Protein AF-A0A2C9KNQ5-F1 (afdb_monomer_lite)

Structure (mmCIF, N/CA/C/O backbone):
data_AF-A0A2C9KNQ5-F1
#
_entry.id   AF-A0A2C9KNQ5-F1
#
loop_
_atom_site.group_PDB
_atom_site.id
_atom_site.type_symbol
_atom_site.label_atom_id
_atom_site.label_alt_id
_atom_site.label_comp_id
_atom_site.label_asym_id
_atom_site.label_entity_id
_atom_site.label_seq_id
_atom_site.pdbx_PDB_ins_code
_atom_site.Cartn_x
_atom_site.Cartn_y
_atom_site.Cartn_z
_atom_site.occupancy
_atom_site.B_iso_or_equiv
_atom_site.auth_seq_id
_atom_site.auth_comp_id
_atom_site.auth_asym_id
_atom_site.auth_atom_id
_atom_site.pdbx_PDB_model_num
ATOM 1 N N . MET A 1 1 ? -11.324 31.323 91.316 1.00 42.34 1 MET A N 1
ATOM 2 C CA . MET A 1 1 ? -11.320 32.766 91.642 1.00 42.34 1 MET A CA 1
ATOM 3 C C . MET A 1 1 ? -12.747 33.108 92.041 1.00 42.34 1 MET A C 1
ATOM 5 O O . MET A 1 1 ? -13.584 33.215 91.167 1.00 42.34 1 MET A O 1
ATOM 9 N N . ALA A 1 2 ? -13.143 32.785 93.269 1.00 41.34 2 ALA A N 1
ATOM 10 C CA . ALA A 1 2 ? -12.926 33.529 94.514 1.00 41.34 2 ALA A CA 1
ATOM 11 C C . ALA A 1 2 ? -14.023 34.584 94.694 1.00 41.34 2 ALA A C 1
ATOM 13 O O . ALA A 1 2 ? -13.909 35.664 94.138 1.00 41.34 2 ALA A O 1
ATOM 14 N N . ASP A 1 3 ? -15.035 34.254 95.500 1.00 40.16 3 ASP A N 1
ATOM 15 C CA . ASP A 1 3 ? -15.800 35.269 96.212 1.00 40.16 3 ASP A CA 1
ATOM 16 C C . ASP A 1 3 ? -16.224 34.793 97.610 1.00 40.16 3 ASP A C 1
ATOM 18 O O . ASP A 1 3 ? -16.907 33.790 97.794 1.00 40.16 3 ASP A O 1
ATOM 22 N N . ASN A 1 4 ? -15.753 35.586 98.572 1.00 41.78 4 ASN A N 1
ATOM 23 C CA . ASN A 1 4 ? -16.309 35.922 99.877 1.00 41.78 4 ASN A CA 1
ATOM 24 C C . ASN A 1 4 ? -16.585 34.853 100.948 1.00 41.78 4 ASN A C 1
ATOM 26 O O . ASN A 1 4 ? -17.684 34.331 101.119 1.00 41.78 4 ASN A O 1
ATOM 30 N N . ALA A 1 5 ? -15.594 34.745 101.838 1.00 42.94 5 ALA A N 1
ATOM 31 C CA . ALA A 1 5 ? -15.741 34.354 103.231 1.00 42.94 5 ALA A CA 1
ATOM 32 C C . ALA A 1 5 ? -16.203 35.536 104.116 1.00 42.94 5 ALA A C 1
ATOM 34 O O . ALA A 1 5 ? -15.579 36.596 104.131 1.00 42.94 5 ALA A O 1
ATOM 35 N N . ARG A 1 6 ? -17.242 35.313 104.928 1.00 43.59 6 ARG A N 1
ATOM 36 C CA . ARG A 1 6 ? -17.563 36.003 106.198 1.00 43.59 6 ARG A CA 1
ATOM 37 C C . ARG A 1 6 ? -18.406 35.031 107.026 1.00 43.59 6 ARG A C 1
ATOM 39 O O . ARG A 1 6 ? -19.245 34.354 106.457 1.00 43.59 6 ARG A O 1
ATOM 46 N N . ASN A 1 7 ? -18.363 34.948 108.345 1.00 38.53 7 ASN A N 1
ATOM 47 C CA . ASN A 1 7 ? -17.453 35.329 109.422 1.00 38.53 7 ASN A CA 1
ATOM 48 C C . ASN A 1 7 ? -18.074 34.667 110.683 1.00 38.53 7 ASN A C 1
ATOM 50 O O . ASN A 1 7 ? -19.251 34.314 110.665 1.00 38.53 7 ASN A O 1
ATOM 54 N N . SER A 1 8 ? -17.340 34.659 111.797 1.00 38.47 8 SER A N 1
ATOM 55 C CA . SER A 1 8 ? -17.871 34.649 113.173 1.00 38.47 8 SER A CA 1
ATOM 56 C C . SER A 1 8 ? -18.201 33.272 113.776 1.00 38.47 8 SER A C 1
ATOM 58 O O . SER A 1 8 ? -19.222 32.661 113.500 1.00 38.47 8 SER A O 1
ATOM 60 N N . THR A 1 9 ? -17.272 32.648 114.509 1.00 41.09 9 THR A N 1
ATOM 61 C CA . THR A 1 9 ? -16.944 32.852 115.942 1.00 41.09 9 THR A CA 1
ATOM 62 C C . THR A 1 9 ? -18.101 32.599 116.917 1.00 41.09 9 THR A C 1
ATOM 64 O O . THR A 1 9 ? -18.901 33.496 117.174 1.00 41.09 9 THR A O 1
ATOM 67 N N . LYS A 1 10 ? -18.057 31.468 117.634 1.00 43.03 10 LYS A N 1
ATOM 68 C CA . LYS A 1 10 ? -18.199 31.488 119.098 1.00 43.03 10 LYS A CA 1
ATOM 69 C C . LYS A 1 10 ? -17.641 30.221 119.741 1.00 43.03 10 LYS A C 1
ATOM 71 O O . LYS A 1 10 ? -18.070 29.104 119.488 1.00 43.03 10 LYS A O 1
ATOM 76 N N . SER A 1 11 ? -16.647 30.451 120.577 1.00 40.38 11 SER A N 1
ATOM 77 C CA . SER A 1 11 ? -16.054 29.538 121.538 1.00 40.38 11 SER A CA 1
ATOM 78 C C . SER A 1 11 ? -16.999 29.309 122.726 1.00 40.38 11 SER A C 1
ATOM 80 O O . SER A 1 11 ? -17.672 30.246 123.157 1.00 40.38 11 SER A O 1
ATOM 82 N N . ARG A 1 12 ? -16.964 28.105 123.328 1.00 36.91 12 ARG A N 1
ATOM 83 C CA . ARG A 1 12 ? -16.415 27.853 124.687 1.00 36.91 12 ARG A CA 1
ATOM 84 C C . ARG A 1 12 ? -17.089 26.673 125.429 1.00 36.91 12 ARG A C 1
ATOM 86 O O . ARG A 1 12 ? -18.302 26.527 125.439 1.00 36.91 12 ARG A O 1
ATOM 93 N N . SER A 1 13 ? -16.211 25.929 126.121 1.00 42.09 13 SER A N 1
ATOM 94 C CA . SER A 1 13 ? -16.368 25.025 127.288 1.00 42.09 13 SER A CA 1
ATOM 95 C C . SER A 1 13 ? -16.927 23.592 127.147 1.00 42.09 13 SER A C 1
ATOM 97 O O . SER A 1 13 ? -18.128 23.368 127.130 1.00 42.09 13 SER A O 1
ATOM 99 N N . LYS A 1 14 ? -15.970 22.635 127.180 1.00 44.41 14 LYS A N 1
ATOM 100 C CA . LYS A 1 14 ? -15.832 21.443 128.071 1.00 44.41 14 LYS A CA 1
ATOM 101 C C . LYS A 1 14 ? -16.925 21.321 129.161 1.00 44.41 14 LYS A C 1
ATOM 103 O O . LYS A 1 14 ? -17.214 22.319 129.800 1.00 44.41 14 LYS A O 1
ATOM 108 N N . SER A 1 15 ? -17.467 20.149 129.507 1.00 39.38 15 SER A N 1
ATOM 109 C CA . SER A 1 15 ? -16.746 18.920 129.873 1.00 39.38 15 SER A CA 1
ATOM 110 C C . SER A 1 15 ? -17.654 17.680 130.004 1.00 39.38 15 SER A C 1
ATOM 112 O O . SER A 1 15 ? -18.707 17.752 130.621 1.00 39.38 15 SER A O 1
ATOM 114 N N . GLN A 1 16 ? -17.088 16.547 129.579 1.00 43.81 16 GLN A N 1
ATOM 115 C CA . GLN A 1 16 ? -17.086 15.224 130.224 1.00 43.81 16 GLN A CA 1
ATOM 116 C C . GLN A 1 16 ? -18.312 14.285 130.224 1.00 43.81 16 GLN A C 1
ATOM 118 O O . GLN A 1 16 ? -19.432 14.622 130.572 1.00 43.81 16 GLN A O 1
ATOM 123 N N . VAL A 1 17 ? -17.917 13.022 130.002 1.00 41.00 17 VAL A N 1
ATOM 124 C CA . VAL A 1 17 ? -18.554 11.726 130.276 1.00 41.00 17 VAL A CA 1
ATOM 125 C C . VAL A 1 17 ? -19.494 11.186 129.198 1.00 41.00 17 VAL A C 1
ATOM 127 O O . VAL A 1 17 ? -20.689 11.442 129.181 1.00 41.00 17 VAL A O 1
ATOM 130 N N . SER A 1 18 ? -18.959 10.314 128.343 1.00 44.75 18 SER A N 1
ATOM 131 C CA . SER A 1 18 ? -19.461 8.935 128.244 1.00 44.75 18 SER A CA 1
ATOM 132 C C . SER A 1 18 ? -18.612 8.133 127.258 1.00 44.75 18 SER A C 1
ATOM 134 O O . SER A 1 18 ? -18.518 8.402 126.061 1.00 44.75 18 SER A O 1
ATOM 136 N N . SER A 1 19 ? -17.978 7.108 127.806 1.00 50.38 19 SER A N 1
ATOM 137 C CA . SER A 1 19 ? -17.189 6.056 127.167 1.00 50.38 19 SER A CA 1
ATOM 138 C C . SER A 1 19 ? -17.999 5.145 126.219 1.00 50.38 19 SER A C 1
ATOM 140 O O . SER A 1 19 ? -17.546 4.057 125.887 1.00 50.38 19 SER A O 1
ATOM 142 N N . SER A 1 20 ? -19.171 5.580 125.738 1.00 47.31 20 SER A N 1
ATOM 143 C CA . SER A 1 20 ? -20.024 4.857 124.777 1.00 47.31 20 SER A CA 1
ATOM 144 C C . SER A 1 20 ? -19.769 5.240 123.312 1.00 47.31 20 SER A C 1
ATOM 146 O O . SER A 1 20 ? -20.120 4.489 122.404 1.00 47.31 20 SER A O 1
ATOM 148 N N . SER A 1 21 ? -19.115 6.379 123.062 1.00 46.66 21 SER A N 1
ATOM 149 C CA . SER A 1 21 ? -18.876 6.896 121.705 1.00 46.66 21 SER A CA 1
ATOM 150 C C . SER A 1 21 ? -17.763 6.170 120.941 1.00 46.66 21 SER A C 1
ATOM 152 O O . SER A 1 21 ? -17.748 6.215 119.717 1.00 46.66 21 SER A O 1
ATOM 154 N N . VAL A 1 22 ? -16.851 5.463 121.617 1.00 50.16 22 VAL A N 1
ATOM 155 C CA . VAL A 1 22 ? -15.708 4.800 120.956 1.00 50.16 22 VAL A CA 1
ATOM 156 C C . VAL A 1 22 ? -16.148 3.559 120.166 1.00 50.16 22 VAL A C 1
ATOM 158 O O . VAL A 1 22 ? -15.671 3.347 119.055 1.00 50.16 22 VAL A O 1
ATOM 161 N N . ALA A 1 23 ? -17.119 2.790 120.674 1.00 50.59 23 ALA A N 1
ATOM 162 C CA . ALA A 1 23 ? -17.630 1.598 119.989 1.00 50.59 23 ALA A CA 1
ATOM 163 C C . ALA A 1 23 ? -18.561 1.939 118.808 1.00 50.59 23 ALA A C 1
ATOM 165 O O . ALA A 1 23 ? -18.509 1.287 117.767 1.00 50.59 23 ALA A O 1
ATOM 166 N N . GLN A 1 24 ? -19.375 2.997 118.933 1.00 50.97 24 GLN A N 1
ATOM 167 C CA . GLN A 1 24 ? -20.235 3.475 117.841 1.00 50.97 24 GLN A CA 1
ATOM 168 C C . GLN A 1 24 ? -19.443 4.182 116.732 1.00 50.97 24 GLN A C 1
ATOM 170 O O . GLN A 1 24 ? -19.813 4.081 115.566 1.00 50.97 24 GLN A O 1
ATOM 175 N N . LYS A 1 25 ? -18.335 4.852 117.072 1.00 51.28 25 LYS A N 1
ATOM 176 C CA . LYS A 1 25 ? -17.452 5.514 116.103 1.00 51.28 25 LYS A CA 1
ATOM 177 C C . LYS A 1 25 ? -16.643 4.502 115.284 1.00 51.28 25 LYS A C 1
ATOM 179 O O . LYS A 1 25 ? -16.661 4.582 114.064 1.00 51.28 25 LYS A O 1
ATOM 184 N N . ALA A 1 26 ? -16.092 3.466 115.924 1.00 53.78 26 ALA A N 1
ATOM 185 C CA . ALA A 1 26 ? -15.379 2.388 115.230 1.00 53.78 26 ALA A CA 1
ATOM 186 C C . ALA A 1 26 ? -16.266 1.616 114.227 1.00 53.78 26 ALA A C 1
ATOM 188 O O . ALA A 1 26 ? -15.831 1.304 113.120 1.00 53.78 26 ALA A O 1
ATOM 189 N N . GLY A 1 27 ? -17.531 1.352 114.578 1.00 57.97 27 GLY A N 1
ATOM 190 C CA . GLY A 1 27 ? -18.484 0.694 113.674 1.00 57.97 27 GLY A CA 1
ATOM 191 C C . GLY A 1 27 ? -18.977 1.577 112.518 1.00 57.97 27 GLY A C 1
ATOM 192 O O . GLY A 1 27 ? -19.379 1.055 111.480 1.00 57.97 27 GLY A O 1
ATOM 193 N N . ASN A 1 28 ? -18.945 2.904 112.677 1.00 58.75 28 ASN A N 1
ATOM 194 C CA . ASN A 1 28 ? -19.336 3.857 111.636 1.00 58.75 28 ASN A CA 1
ATOM 195 C C . ASN A 1 28 ? -18.175 4.161 110.675 1.00 58.75 28 ASN A C 1
ATOM 197 O O . ASN A 1 28 ? -18.392 4.260 109.471 1.00 58.75 28 ASN A O 1
ATOM 201 N N . ASP A 1 29 ? -16.946 4.211 111.195 1.00 61.41 29 ASP A N 1
ATOM 202 C CA . ASP A 1 29 ? -15.720 4.350 110.402 1.00 61.41 29 ASP A CA 1
ATOM 203 C C . ASP A 1 29 ? -15.496 3.118 109.501 1.00 61.41 29 ASP A C 1
ATOM 205 O O . ASP A 1 29 ? -15.136 3.262 108.335 1.00 61.41 29 ASP A O 1
ATOM 209 N N . SER A 1 30 ? -15.813 1.909 109.988 1.00 67.38 30 SER A N 1
ATOM 210 C CA . SER A 1 30 ? -15.779 0.678 109.179 1.00 67.38 30 SER A CA 1
ATOM 211 C C . SER A 1 30 ? -16.793 0.702 108.030 1.00 67.38 30 SER A C 1
ATOM 213 O O . SER A 1 30 ? -16.446 0.380 106.899 1.00 67.38 30 SER A O 1
ATOM 215 N N . LYS A 1 31 ? -18.038 1.129 108.284 1.00 71.12 31 LYS A N 1
ATOM 216 C CA . LYS A 1 31 ? -19.068 1.246 107.235 1.00 71.12 31 LYS A CA 1
ATOM 217 C C . LYS A 1 31 ? -18.723 2.316 106.204 1.00 71.12 31 LYS A C 1
ATOM 219 O O . LYS A 1 31 ? -18.978 2.128 105.021 1.00 71.12 31 LYS A O 1
ATOM 224 N N . HIS A 1 32 ? -18.143 3.430 106.643 1.00 75.62 32 HIS A N 1
ATOM 225 C CA . HIS A 1 32 ? -17.658 4.475 105.748 1.00 75.62 32 HIS A CA 1
ATOM 226 C C . HIS A 1 32 ? -16.511 3.962 104.867 1.00 75.62 32 HIS A C 1
ATOM 228 O O . HIS A 1 32 ? -16.500 4.221 103.670 1.00 75.62 32 HIS A O 1
ATOM 234 N N . SER A 1 33 ? -15.591 3.175 105.431 1.00 73.25 33 SER A N 1
ATOM 235 C CA . SER A 1 33 ? -14.522 2.507 104.679 1.00 73.25 33 SER A CA 1
ATOM 236 C C . SER A 1 33 ? -15.060 1.527 103.625 1.00 73.25 33 SER A C 1
ATOM 238 O O . SER A 1 33 ? -14.558 1.506 102.501 1.00 73.25 33 SER A O 1
ATOM 240 N N . ASP A 1 34 ? -16.101 0.752 103.945 1.00 82.50 34 ASP A N 1
ATOM 241 C CA . ASP A 1 34 ? -16.742 -0.170 102.993 1.00 82.50 34 ASP A CA 1
ATOM 242 C C . ASP A 1 34 ? -17.478 0.577 101.869 1.00 82.50 34 ASP A C 1
ATOM 244 O O . ASP A 1 34 ? -17.422 0.174 100.706 1.00 82.50 34 ASP A O 1
ATOM 248 N N . ILE A 1 35 ? -18.144 1.691 102.194 1.00 84.81 35 ILE A N 1
ATOM 249 C CA . ILE A 1 35 ? -18.817 2.549 101.208 1.00 84.81 35 ILE A CA 1
ATOM 250 C C . ILE A 1 35 ? -17.795 3.191 100.267 1.00 84.81 35 ILE A C 1
ATOM 252 O O . ILE A 1 35 ? -18.002 3.154 99.058 1.00 84.81 35 ILE A O 1
ATOM 256 N N . LEU A 1 36 ? -16.684 3.715 100.797 1.00 86.00 36 LEU A N 1
ATOM 257 C CA . LEU A 1 36 ? -15.595 4.273 99.990 1.00 86.00 36 LEU A CA 1
ATOM 258 C C . LEU A 1 36 ? -14.975 3.217 99.068 1.00 86.00 36 LEU A C 1
ATOM 260 O O . LEU A 1 36 ? -14.755 3.481 97.891 1.00 86.00 36 LEU A O 1
ATOM 264 N N . SER A 1 37 ? -14.762 1.998 99.571 1.00 88.19 37 SER A N 1
ATOM 265 C CA . SER A 1 37 ? -14.236 0.890 98.761 1.00 88.19 37 SER A CA 1
ATOM 266 C C . SER A 1 37 ? -15.176 0.549 97.599 1.00 88.19 37 SER A C 1
ATOM 268 O O . SER A 1 37 ? -14.735 0.319 96.473 1.00 88.19 37 SER A O 1
ATOM 270 N N . ARG A 1 38 ? -16.490 0.571 97.850 1.00 90.56 38 ARG A N 1
ATOM 271 C CA . ARG A 1 38 ? -17.509 0.325 96.827 1.00 90.56 38 ARG A CA 1
ATOM 272 C C . ARG A 1 38 ? -17.642 1.490 95.842 1.00 90.56 38 ARG A C 1
ATOM 274 O O . ARG A 1 38 ? -17.855 1.262 94.657 1.00 90.56 38 ARG A O 1
ATOM 281 N N . GLU A 1 39 ? -17.503 2.731 96.305 1.00 88.75 39 GLU A N 1
ATOM 282 C CA . GLU A 1 39 ? -17.457 3.926 95.453 1.00 88.75 39 GLU A CA 1
ATOM 283 C C . GLU A 1 39 ? -16.256 3.881 94.499 1.00 88.75 39 GLU A C 1
ATOM 285 O O . GLU A 1 39 ? -16.407 4.137 93.304 1.00 88.75 39 GLU A O 1
ATOM 290 N N . GLU A 1 40 ? -15.078 3.493 94.991 1.00 91.31 40 GLU A N 1
ATOM 291 C CA . GLU A 1 40 ? -13.886 3.306 94.161 1.00 91.31 40 GLU A CA 1
ATOM 292 C C . GLU A 1 40 ? -14.074 2.201 93.113 1.00 91.31 40 GLU A C 1
ATOM 294 O O . GLU A 1 40 ? -13.667 2.367 91.958 1.00 91.31 40 GLU A O 1
ATOM 299 N N . GLU A 1 41 ? -14.729 1.098 93.481 1.00 92.00 41 GLU A N 1
ATOM 300 C CA . GLU A 1 41 ? -15.072 0.016 92.555 1.00 92.00 41 GLU A CA 1
ATOM 301 C C . GLU A 1 41 ? -16.062 0.480 91.477 1.00 92.00 41 GLU A C 1
ATOM 303 O O . GLU A 1 41 ? -15.815 0.262 90.290 1.00 92.00 41 GLU A O 1
ATOM 308 N N . TYR A 1 42 ? -17.125 1.203 91.848 1.00 94.62 42 TYR A N 1
ATOM 309 C CA . TYR A 1 42 ? -18.055 1.793 90.879 1.00 94.62 42 TYR A CA 1
ATOM 310 C C . TYR A 1 42 ? -17.363 2.785 89.954 1.00 94.62 42 TYR A C 1
ATOM 312 O O . TYR A 1 42 ? -17.635 2.803 88.756 1.00 94.62 42 TYR A O 1
ATOM 320 N N . LYS A 1 43 ? -16.437 3.587 90.480 1.00 95.75 43 LYS A N 1
ATOM 321 C CA . LYS A 1 43 ? -15.672 4.540 89.679 1.00 95.75 43 LYS A CA 1
ATOM 322 C C . LYS A 1 43 ? -14.760 3.833 88.677 1.00 95.75 43 LYS A C 1
ATOM 324 O O . LYS A 1 43 ? -14.667 4.276 87.534 1.00 95.75 43 LYS A O 1
ATOM 329 N N . ARG A 1 44 ? -14.128 2.718 89.068 1.00 94.75 44 ARG A N 1
ATOM 330 C CA . ARG A 1 44 ? -13.377 1.855 88.140 1.00 94.75 44 ARG A CA 1
ATOM 331 C C . ARG A 1 44 ? -14.280 1.238 87.081 1.00 94.75 44 ARG A C 1
ATOM 333 O O . ARG A 1 44 ? -13.943 1.313 85.905 1.00 94.75 44 ARG A O 1
ATOM 340 N N . LEU A 1 45 ? -15.419 0.678 87.484 1.00 96.00 45 LEU A N 1
ATOM 341 C CA . LEU A 1 45 ? -16.354 0.040 86.562 1.00 96.00 45 LEU A CA 1
ATOM 342 C C . LEU A 1 45 ? -16.937 1.047 85.561 1.00 96.00 45 LEU A C 1
ATOM 344 O O . LEU A 1 45 ? -17.076 0.736 84.383 1.00 96.00 45 LEU A O 1
ATOM 348 N N . ASN A 1 46 ? -17.224 2.273 86.004 1.00 93.50 46 ASN A N 1
ATOM 349 C CA . ASN A 1 46 ? -17.707 3.335 85.126 1.00 93.50 46 ASN A CA 1
ATOM 350 C C . ASN A 1 46 ? -16.619 3.796 84.147 1.00 93.50 46 ASN A C 1
ATOM 352 O O . ASN A 1 46 ? -16.899 3.970 82.967 1.00 93.50 46 ASN A O 1
ATOM 356 N N . ALA A 1 47 ? -15.366 3.909 84.600 1.00 95.75 47 ALA A N 1
ATOM 357 C CA . ALA A 1 47 ? -14.236 4.203 83.718 1.00 95.75 47 ALA A CA 1
ATOM 358 C C . ALA A 1 47 ? -13.998 3.084 82.684 1.00 95.75 47 ALA A C 1
ATOM 360 O O . ALA A 1 47 ? -13.672 3.363 81.532 1.00 95.75 47 ALA A O 1
ATOM 361 N N . GLU A 1 48 ? -14.187 1.818 83.067 1.00 95.00 48 GLU A N 1
ATOM 362 C CA . GLU A 1 48 ? -14.104 0.680 82.147 1.00 95.00 48 GLU A CA 1
ATOM 363 C C . GLU A 1 48 ? -15.253 0.687 81.127 1.00 95.00 48 GLU A C 1
ATOM 365 O O . GLU A 1 48 ? -15.028 0.469 79.935 1.00 95.00 48 GLU A O 1
ATOM 370 N N . LEU A 1 49 ? -16.474 1.009 81.566 1.00 95.44 49 LEU A N 1
ATOM 371 C CA . LEU A 1 49 ? -17.629 1.202 80.687 1.00 95.44 49 LEU A CA 1
ATOM 372 C C . LEU A 1 49 ? -17.410 2.346 79.693 1.00 95.44 49 LEU A C 1
ATOM 374 O O . LEU A 1 49 ? -17.673 2.181 78.500 1.00 95.44 49 LEU A O 1
ATOM 378 N N . GLU A 1 50 ? -16.892 3.482 80.154 1.00 94.44 50 GLU A N 1
ATOM 379 C CA . GLU A 1 50 ? -16.536 4.618 79.301 1.00 94.44 50 GLU A CA 1
ATOM 380 C C . GLU A 1 50 ? -15.455 4.228 78.283 1.00 94.44 50 GLU A C 1
ATOM 382 O O . GLU A 1 50 ? -15.608 4.500 77.091 1.00 94.44 50 GLU A O 1
ATOM 387 N N . ALA A 1 51 ? -14.407 3.513 78.708 1.00 95.88 51 ALA A N 1
ATOM 388 C CA . ALA A 1 51 ? -13.353 3.033 77.814 1.00 95.88 51 ALA A CA 1
ATOM 389 C C . ALA A 1 51 ? -13.891 2.060 76.753 1.00 95.88 51 ALA A C 1
ATOM 391 O O . ALA A 1 51 ? -13.558 2.178 75.572 1.00 95.88 51 ALA A O 1
ATOM 392 N N . LYS A 1 52 ? -14.764 1.126 77.148 1.00 95.94 52 LYS A N 1
ATOM 393 C CA . LYS A 1 52 ? -15.398 0.181 76.222 1.00 95.94 52 LYS A CA 1
ATOM 394 C C . LYS A 1 52 ? -16.320 0.893 75.231 1.00 95.94 52 LYS A C 1
ATOM 396 O O . LYS A 1 52 ? -16.322 0.551 74.051 1.00 95.94 52 LYS A O 1
ATOM 401 N N . THR A 1 53 ? -17.043 1.915 75.684 1.00 95.31 53 THR A N 1
ATOM 402 C CA . THR A 1 53 ? -17.889 2.755 74.823 1.00 95.31 53 THR A CA 1
ATOM 403 C C . THR A 1 53 ? -17.043 3.537 73.820 1.00 95.31 53 THR A C 1
ATOM 405 O O . THR A 1 53 ? -17.358 3.554 72.634 1.00 95.31 53 THR A O 1
ATOM 408 N N . ALA A 1 54 ? -15.922 4.115 74.256 1.00 95.69 54 ALA A N 1
ATOM 409 C CA . ALA A 1 54 ? -15.000 4.829 73.376 1.00 95.69 54 ALA A CA 1
ATOM 410 C C . ALA A 1 54 ? -14.383 3.914 72.303 1.00 95.69 54 ALA A C 1
ATOM 412 O O . ALA A 1 54 ? -14.246 4.323 71.150 1.00 95.69 54 ALA A O 1
ATOM 413 N N . LEU A 1 55 ? -14.041 2.669 72.655 1.00 96.12 55 LEU A N 1
ATOM 414 C CA . LEU A 1 55 ? -13.558 1.681 71.686 1.00 96.12 55 LEU A CA 1
ATOM 415 C C . LEU A 1 55 ? -14.629 1.318 70.658 1.00 96.12 55 LEU A C 1
ATOM 417 O O . LEU A 1 55 ? -14.332 1.318 69.466 1.00 96.12 55 LEU A O 1
ATOM 421 N N . LEU A 1 56 ? -15.862 1.071 71.105 1.00 96.00 56 LEU A N 1
ATOM 422 C CA . LEU A 1 56 ? -16.975 0.743 70.216 1.00 96.00 56 LEU A CA 1
ATOM 423 C C . LEU A 1 56 ? -17.276 1.886 69.233 1.00 96.00 56 LEU A C 1
ATOM 425 O O . LEU A 1 56 ? -17.457 1.648 68.042 1.00 96.00 56 LEU A O 1
ATOM 429 N N . VAL A 1 57 ? -17.270 3.135 69.709 1.00 95.75 57 VAL A N 1
ATOM 430 C CA . VAL A 1 57 ? -17.446 4.320 68.852 1.00 95.75 57 VAL A CA 1
ATOM 431 C C . VAL A 1 57 ? -16.311 4.430 67.834 1.00 95.75 57 VAL A C 1
ATOM 433 O O . VAL A 1 57 ? -16.568 4.635 66.652 1.00 95.75 57 VAL A O 1
ATOM 436 N N . LYS A 1 58 ? -15.060 4.224 68.254 1.00 94.56 58 LYS A N 1
ATOM 437 C CA . LYS A 1 58 ? -13.900 4.266 67.352 1.00 94.56 58 LYS A CA 1
ATOM 438 C C . LYS A 1 58 ? -13.941 3.162 66.288 1.00 94.56 58 LYS A C 1
ATOM 440 O O . LYS A 1 58 ? -13.536 3.382 65.145 1.00 94.56 58 LYS A O 1
ATOM 445 N N . GLU A 1 59 ? -14.408 1.971 66.648 1.00 93.81 59 GLU A N 1
ATOM 446 C CA . GLU A 1 59 ? -14.619 0.871 65.705 1.00 93.81 59 GLU A CA 1
ATOM 447 C C . GLU A 1 59 ? -15.698 1.237 64.677 1.00 93.81 59 GLU A C 1
ATOM 449 O O . GLU A 1 59 ? -15.453 1.137 63.474 1.00 93.81 59 GLU A O 1
ATOM 454 N N . ALA A 1 60 ? -16.830 1.782 65.132 1.00 93.38 60 ALA A N 1
ATOM 455 C CA . ALA A 1 60 ? -17.890 2.272 64.254 1.00 93.38 60 ALA A CA 1
ATOM 456 C C . ALA A 1 60 ? -17.403 3.388 63.308 1.00 93.38 60 ALA A C 1
ATOM 458 O O . ALA A 1 60 ? -17.670 3.341 62.107 1.00 93.38 60 ALA A O 1
ATOM 459 N N . GLU A 1 61 ? -16.628 4.355 63.809 1.00 92.44 61 GLU A N 1
ATOM 460 C CA . GLU A 1 61 ? -16.007 5.406 62.989 1.00 92.44 61 GLU A CA 1
ATOM 461 C C . GLU A 1 61 ? -15.080 4.830 61.912 1.00 92.44 61 GLU A C 1
ATOM 463 O O . GLU A 1 61 ? -15.070 5.309 60.777 1.00 92.44 61 GLU A O 1
ATOM 468 N N . THR A 1 62 ? -14.313 3.788 62.245 1.00 93.31 62 THR A N 1
ATOM 469 C CA . THR A 1 62 ? -13.396 3.140 61.297 1.00 93.31 62 THR A CA 1
ATOM 470 C C . THR A 1 62 ? -14.170 2.473 60.160 1.00 93.31 62 THR A C 1
ATOM 472 O O . THR A 1 62 ? -13.838 2.686 58.994 1.00 93.31 62 THR A O 1
ATOM 475 N N . VAL A 1 63 ? -15.244 1.746 60.486 1.00 92.31 63 VAL A N 1
ATOM 476 C CA . VAL A 1 63 ? -16.122 1.102 59.496 1.00 92.31 63 VAL A CA 1
ATOM 477 C C . VAL A 1 63 ? -16.793 2.136 58.590 1.00 92.31 63 VAL A C 1
ATOM 479 O O . VAL A 1 63 ? -16.788 1.976 57.369 1.00 92.31 63 VAL A O 1
ATOM 482 N N . MET A 1 64 ? -17.316 3.231 59.153 1.00 86.62 64 MET A N 1
ATOM 483 C CA . MET A 1 64 ? -17.936 4.297 58.354 1.00 86.62 64 MET A CA 1
ATOM 484 C C . MET A 1 64 ? -16.941 4.939 57.385 1.00 86.62 64 MET A C 1
ATOM 486 O O . MET A 1 64 ? -17.252 5.144 56.212 1.00 86.62 64 MET A O 1
ATOM 490 N N . LYS A 1 65 ? -15.717 5.206 57.845 1.00 89.19 65 LYS A N 1
ATOM 491 C CA . LYS A 1 65 ? -14.665 5.805 57.018 1.00 89.19 65 LYS A CA 1
ATOM 492 C C . LYS A 1 65 ? -14.217 4.880 55.883 1.00 89.19 65 LYS A C 1
ATOM 494 O O . LYS A 1 65 ? -13.870 5.338 54.794 1.00 89.19 65 LYS A O 1
ATOM 499 N N . GLU A 1 66 ? -14.224 3.572 56.121 1.00 87.12 66 GLU A N 1
ATOM 500 C CA . GLU A 1 66 ? -13.909 2.571 55.104 1.00 87.12 66 GLU A CA 1
ATOM 501 C C . GLU A 1 66 ? -15.010 2.490 54.035 1.00 87.12 66 GLU A C 1
ATOM 503 O O . GLU A 1 66 ? -14.705 2.496 52.839 1.00 87.12 66 GLU A O 1
ATOM 508 N N . GLN A 1 67 ? -16.282 2.534 54.444 1.00 84.31 67 GLN A N 1
ATOM 509 C CA . GLN A 1 67 ? -17.420 2.626 53.525 1.00 84.31 67 GLN A CA 1
ATOM 510 C C . GLN A 1 67 ? -17.393 3.917 52.692 1.00 84.31 67 GLN A C 1
ATOM 512 O O . GLN A 1 67 ? -17.570 3.861 51.473 1.00 84.31 67 GLN A O 1
ATOM 517 N N . GLU A 1 68 ? -17.098 5.067 53.304 1.00 80.69 68 GLU A N 1
ATOM 518 C CA . GLU A 1 68 ? -16.982 6.356 52.606 1.00 80.69 68 GLU A CA 1
ATOM 519 C C . GLU A 1 68 ? -15.892 6.321 51.521 1.00 80.69 68 GLU A C 1
ATOM 521 O O . GLU A 1 68 ? -16.103 6.774 50.395 1.00 80.69 68 GLU A O 1
ATOM 526 N N . ASN A 1 69 ? -14.744 5.700 51.806 1.00 81.31 69 ASN A N 1
ATOM 527 C CA . ASN A 1 69 ? -13.660 5.533 50.835 1.00 81.31 69 ASN A CA 1
ATOM 528 C C . ASN A 1 69 ? -14.057 4.624 49.653 1.00 81.31 69 ASN A C 1
ATOM 530 O O . ASN A 1 69 ? -13.638 4.852 48.515 1.00 81.31 69 ASN A O 1
ATOM 534 N N . VAL A 1 70 ? -14.867 3.589 49.897 1.00 74.44 70 VAL A N 1
ATOM 535 C CA . VAL A 1 70 ? -15.397 2.713 48.837 1.00 74.44 70 VAL A CA 1
ATOM 536 C C . VAL A 1 70 ? -16.375 3.474 47.938 1.00 74.44 70 VAL A C 1
ATOM 538 O O . VAL A 1 70 ? -16.271 3.379 46.712 1.00 74.44 70 VAL A O 1
ATOM 541 N N . LEU A 1 71 ? -17.261 4.281 48.524 1.00 71.81 71 LEU A N 1
ATOM 542 C CA . LEU A 1 71 ? -18.197 5.130 47.782 1.00 71.81 71 LEU A CA 1
ATOM 543 C C . LEU A 1 71 ? -17.464 6.207 46.964 1.00 71.81 71 LEU A C 1
ATOM 545 O O . LEU A 1 71 ? -17.747 6.383 45.779 1.00 71.81 71 LEU A O 1
ATOM 549 N N . ALA A 1 72 ? -16.452 6.862 47.541 1.00 72.88 72 ALA A N 1
ATOM 550 C CA . ALA A 1 72 ? -15.650 7.875 46.852 1.00 72.88 72 ALA A CA 1
ATOM 551 C C . ALA A 1 72 ? -14.914 7.313 45.620 1.00 72.88 72 ALA A C 1
ATOM 553 O O . ALA A 1 72 ? -14.878 7.950 44.565 1.00 72.88 72 ALA A O 1
ATOM 554 N N . LYS A 1 73 ? -14.370 6.091 45.711 1.00 66.56 73 LYS A N 1
ATOM 555 C CA . LYS A 1 73 ? -13.738 5.405 44.567 1.00 66.56 73 LYS A CA 1
ATOM 556 C C . LYS A 1 73 ? -14.741 5.006 43.487 1.00 66.56 73 LYS A C 1
ATOM 558 O O . LYS A 1 73 ? -14.372 4.970 42.315 1.00 66.56 73 LYS A O 1
ATOM 563 N N . SER A 1 74 ? -15.986 4.716 43.862 1.00 61.75 74 SER A N 1
ATOM 564 C CA . SER A 1 74 ? -17.058 4.419 42.908 1.00 61.75 74 SER A CA 1
ATOM 565 C C . SER A 1 74 ? -17.386 5.635 42.035 1.00 61.75 74 SER A C 1
ATOM 567 O O . SER A 1 74 ? -17.524 5.493 40.823 1.00 61.75 74 SER A O 1
ATOM 569 N N . HIS A 1 75 ? -17.415 6.835 42.621 1.00 60.69 75 HIS A N 1
ATOM 570 C CA . HIS A 1 75 ? -17.797 8.065 41.920 1.00 60.69 75 HIS A CA 1
ATOM 571 C C . HIS A 1 75 ? -16.795 8.568 40.873 1.00 60.69 75 HIS A C 1
ATOM 573 O O . HIS A 1 75 ? -17.189 9.241 39.922 1.00 60.69 75 HIS A O 1
ATOM 579 N N . LEU A 1 76 ? -15.507 8.217 40.978 1.00 58.94 76 LEU A N 1
ATOM 580 C CA . LEU A 1 76 ? -14.497 8.621 39.984 1.00 58.94 76 LEU A CA 1
ATOM 581 C C . LEU A 1 76 ? -14.806 8.100 38.567 1.00 58.94 76 LEU A C 1
ATOM 583 O O . LEU A 1 76 ? -14.302 8.623 37.575 1.00 58.94 76 LEU A O 1
ATOM 587 N N . LEU A 1 77 ? -15.612 7.044 38.483 1.00 59.84 77 LEU A N 1
ATOM 588 C CA . LEU A 1 77 ? -15.928 6.313 37.266 1.00 59.84 77 LEU A CA 1
ATOM 589 C C . LEU A 1 77 ? -17.281 6.693 36.645 1.00 59.84 77 LEU A C 1
ATOM 591 O O . LEU A 1 77 ? -17.604 6.146 35.586 1.00 59.84 77 LEU A O 1
ATOM 595 N N . ASP A 1 78 ? -18.043 7.588 37.278 1.00 62.53 78 ASP A N 1
ATOM 596 C CA . ASP A 1 78 ? -19.382 8.002 36.835 1.00 62.53 78 ASP A CA 1
ATOM 597 C C . ASP A 1 78 ? -19.340 9.110 35.764 1.00 62.53 78 ASP A C 1
ATOM 599 O O . ASP A 1 78 ? -20.312 9.308 35.039 1.00 62.53 78 ASP A O 1
ATOM 603 N N . ASN A 1 79 ? -18.197 9.794 35.613 1.00 61.72 79 ASN A N 1
ATOM 604 C CA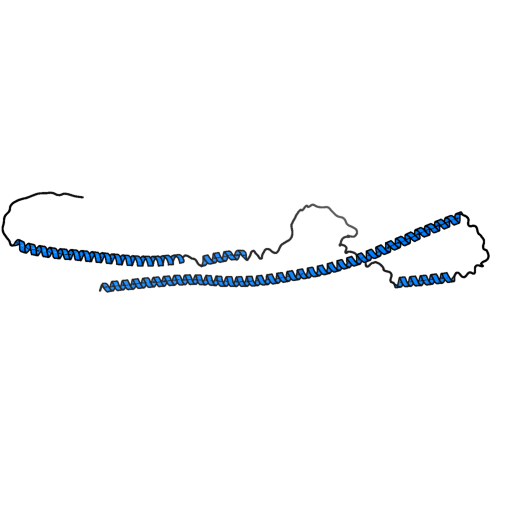 . ASN A 1 79 ? -18.052 10.967 34.739 1.00 61.72 79 ASN A CA 1
ATOM 605 C C . ASN A 1 79 ? -17.426 10.668 33.365 1.00 61.72 79 ASN A C 1
ATOM 607 O O . ASN A 1 79 ? -17.228 11.588 32.574 1.00 61.72 79 ASN A O 1
ATOM 611 N N . ILE A 1 80 ? -17.083 9.411 33.063 1.00 64.81 80 ILE A N 1
ATOM 612 C CA . ILE A 1 80 ? -16.535 9.054 31.748 1.00 64.81 80 ILE A CA 1
ATOM 613 C C . ILE A 1 80 ? -17.705 8.852 30.784 1.00 64.81 80 ILE A C 1
ATOM 615 O O . ILE A 1 80 ? -18.344 7.801 30.781 1.00 64.81 80 ILE A O 1
ATOM 619 N N . ASN A 1 81 ? -17.979 9.857 29.952 1.00 68.75 81 ASN A N 1
ATOM 620 C CA . ASN A 1 81 ? -18.905 9.716 28.837 1.00 68.75 81 ASN A CA 1
ATOM 621 C C . ASN A 1 81 ? -18.252 8.850 27.751 1.00 68.75 81 ASN A C 1
ATOM 623 O O . ASN A 1 81 ? -17.400 9.314 26.991 1.00 68.75 81 ASN A O 1
ATOM 627 N N . ALA A 1 82 ? -18.643 7.576 27.690 1.00 66.31 82 ALA A N 1
ATOM 628 C CA . ALA A 1 82 ? -18.111 6.622 26.724 1.00 66.31 82 ALA A CA 1
ATOM 629 C C . ALA A 1 82 ? -18.253 7.116 25.274 1.00 66.31 82 ALA A C 1
ATOM 631 O O . ALA A 1 82 ? -17.378 6.852 24.454 1.00 66.31 82 ALA A O 1
ATOM 632 N N . GLU A 1 83 ? -19.326 7.842 24.953 1.00 68.38 83 GLU A N 1
ATOM 633 C CA . GLU A 1 83 ? -19.590 8.276 23.581 1.00 68.38 83 GLU A CA 1
ATOM 634 C C . GLU A 1 83 ? -18.611 9.373 23.133 1.00 68.38 83 GLU A C 1
ATOM 636 O O . GLU A 1 83 ? -18.053 9.266 22.047 1.00 68.38 83 GLU A O 1
ATOM 641 N N . GLU A 1 84 ? -18.306 10.344 24.000 1.00 72.56 84 GLU A N 1
ATOM 642 C CA . GLU A 1 84 ? -17.358 11.439 23.728 1.00 72.56 84 GLU A CA 1
ATOM 643 C C . GLU A 1 84 ? -15.928 10.924 23.503 1.00 72.56 84 GLU A C 1
ATOM 645 O O . GLU A 1 84 ? -15.284 11.293 22.521 1.00 72.56 84 GLU A O 1
ATOM 650 N N . PHE A 1 85 ? -15.474 9.976 24.332 1.00 75.75 85 PHE A N 1
ATOM 651 C CA . PHE A 1 85 ? -14.165 9.332 24.174 1.00 75.75 85 PHE A CA 1
ATOM 652 C C . PHE A 1 85 ? -14.012 8.645 22.811 1.00 75.75 85 PHE A C 1
ATOM 654 O O . PHE A 1 85 ? -12.974 8.755 22.159 1.00 75.75 85 PHE A O 1
ATOM 661 N N . PHE A 1 86 ? -15.039 7.920 22.357 1.00 74.00 86 PHE A N 1
ATOM 662 C CA . PHE A 1 86 ? -14.966 7.232 21.070 1.00 74.00 86 PHE A CA 1
ATOM 663 C C . PHE A 1 86 ? -15.159 8.164 19.874 1.00 74.00 86 PHE A C 1
ATOM 665 O O . PHE A 1 86 ? -14.648 7.846 18.802 1.00 74.00 86 PHE A O 1
ATOM 672 N N . GLN A 1 87 ? -15.861 9.284 20.043 1.00 74.69 87 GLN A N 1
ATOM 673 C CA . GLN A 1 87 ? -16.043 10.288 18.996 1.00 74.69 87 GLN A CA 1
ATOM 674 C C . GLN A 1 87 ? -14.716 10.981 18.665 1.00 74.69 87 GLN A C 1
ATOM 676 O O . GLN A 1 87 ? -14.327 11.031 17.497 1.00 74.69 87 GLN A O 1
ATOM 681 N N . GLU A 1 88 ? -13.957 11.374 19.690 1.00 72.06 88 GLU A N 1
ATOM 682 C CA . GLU A 1 88 ? -12.599 11.915 19.543 1.00 72.06 88 GLU A CA 1
ATOM 683 C C . GLU A 1 88 ? -11.653 10.896 18.877 1.00 72.06 88 GLU A C 1
ATOM 685 O O . GLU A 1 88 ? -10.869 11.214 17.974 1.00 72.06 88 GLU A O 1
ATOM 690 N N . LEU A 1 89 ? -11.784 9.620 19.255 1.00 69.19 89 LEU A N 1
ATOM 691 C CA . LEU A 1 89 ? -10.992 8.528 18.689 1.00 69.19 89 LEU A CA 1
ATOM 692 C C . LEU A 1 89 ? -11.388 8.163 17.249 1.00 69.19 89 LEU A C 1
ATOM 694 O O . LEU A 1 89 ? -10.629 7.478 16.573 1.00 69.19 89 LEU A O 1
ATOM 698 N N . GLU A 1 90 ? -12.551 8.582 16.757 1.00 70.06 90 GLU A N 1
ATOM 699 C CA . GLU A 1 90 ? -13.018 8.321 15.388 1.00 70.06 90 GLU A CA 1
ATOM 700 C C . GLU A 1 90 ? -12.691 9.500 14.447 1.00 70.06 90 GLU A C 1
ATOM 702 O O . GLU A 1 90 ? -12.307 9.288 13.287 1.00 70.06 90 GLU A O 1
ATOM 707 N N . GLU A 1 91 ? -12.703 10.734 14.964 1.00 65.62 91 GLU A N 1
ATOM 708 C CA . GLU A 1 91 ? -12.252 11.946 14.261 1.00 65.62 91 GLU A CA 1
ATOM 709 C C . GLU A 1 91 ? -10.738 11.944 13.980 1.00 65.62 91 GLU A C 1
ATOM 711 O O . GLU A 1 91 ? -10.309 12.305 12.883 1.00 65.62 91 GLU A O 1
ATOM 716 N N . GLY A 1 92 ? -9.906 11.432 14.896 1.00 56.47 92 GLY A N 1
ATOM 717 C CA . GLY A 1 92 ? -8.446 11.396 14.708 1.00 56.47 92 GLY A CA 1
ATOM 718 C C . GLY A 1 92 ? -7.936 10.469 13.588 1.00 56.47 92 GLY A C 1
ATOM 719 O O . GLY A 1 92 ? -6.800 10.613 13.125 1.00 56.47 92 GLY A O 1
ATOM 720 N N . TYR A 1 93 ? -8.752 9.513 13.128 1.00 56.59 93 TYR A N 1
ATOM 721 C CA . TYR A 1 93 ? -8.351 8.507 12.130 1.00 56.59 93 TYR A CA 1
ATOM 722 C C . TYR A 1 93 ? -8.984 8.711 10.750 1.00 56.59 93 TYR A C 1
ATOM 724 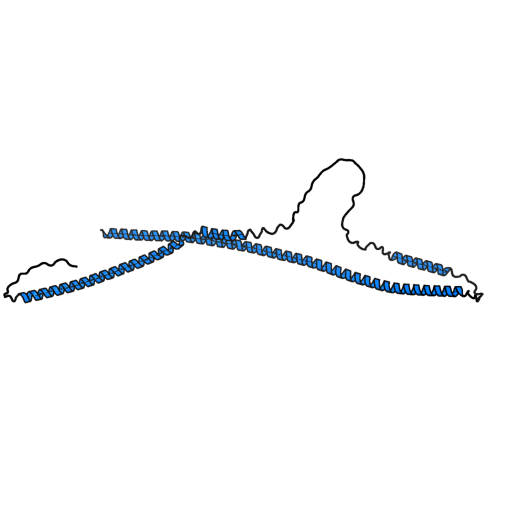O O . TYR A 1 93 ? -8.480 8.165 9.766 1.00 56.59 93 TYR A O 1
ATOM 732 N N . SER A 1 94 ? -10.066 9.482 10.652 1.00 52.66 94 SER A N 1
ATOM 733 C CA . SER A 1 94 ? -10.786 9.714 9.395 1.00 52.66 94 SER A CA 1
ATOM 734 C C . SER A 1 94 ? -10.083 10.739 8.486 1.00 52.66 94 SER A C 1
ATOM 736 O O . SER A 1 94 ? -10.099 10.576 7.264 1.00 52.66 94 SER A O 1
ATOM 738 N N . ASP A 1 95 ? -9.351 11.708 9.049 1.00 50.97 95 ASP A N 1
ATOM 739 C CA . ASP A 1 95 ? -8.685 12.785 8.288 1.00 50.97 95 ASP A CA 1
ATOM 740 C C . ASP A 1 95 ? -7.460 12.320 7.457 1.00 50.97 95 ASP A C 1
ATOM 742 O O . ASP A 1 95 ? -7.063 12.949 6.473 1.00 50.97 95 ASP A O 1
ATOM 746 N N . LYS A 1 96 ? -6.858 11.163 7.777 1.00 51.09 96 LYS A N 1
ATOM 747 C CA . LYS A 1 96 ? -5.651 10.682 7.066 1.00 51.09 96 LYS A CA 1
ATOM 748 C C . LYS A 1 96 ? -5.944 9.818 5.837 1.00 51.09 96 LYS A C 1
ATOM 750 O O . LYS A 1 96 ? -5.162 9.848 4.887 1.00 51.09 96 LYS A O 1
ATOM 755 N N . SER A 1 97 ? -7.062 9.087 5.813 1.00 49.97 97 SER A N 1
ATOM 756 C CA . SER A 1 97 ? -7.344 8.133 4.724 1.00 49.97 97 SER A CA 1
ATOM 757 C C . SER A 1 97 ? -7.838 8.816 3.437 1.00 49.97 97 SER A C 1
ATOM 759 O O . SER A 1 97 ? -7.595 8.327 2.336 1.00 49.97 97 SER A O 1
ATOM 761 N N . GLN A 1 98 ? -8.453 10.004 3.530 1.00 49.94 98 GLN A N 1
ATOM 762 C CA . GLN A 1 98 ? -8.962 10.720 2.349 1.00 49.94 98 GLN A CA 1
ATOM 763 C C . GLN A 1 98 ? -7.918 11.585 1.621 1.00 49.94 98 GLN A C 1
ATOM 765 O O . GLN A 1 98 ? -8.090 11.884 0.437 1.00 49.94 98 GLN A O 1
ATOM 770 N N . ARG A 1 99 ? -6.808 11.967 2.271 1.00 44.62 99 ARG A N 1
ATOM 771 C CA . ARG A 1 99 ? -5.770 12.803 1.635 1.00 44.62 99 ARG A CA 1
ATOM 772 C C . ARG A 1 99 ? -4.836 12.035 0.696 1.00 44.62 99 ARG A C 1
ATOM 774 O O . ARG A 1 99 ? -4.320 12.637 -0.241 1.00 44.62 99 ARG A O 1
ATOM 781 N N . SER A 1 100 ? -4.651 10.727 0.888 1.00 45.81 100 SER A N 1
ATOM 782 C CA . SER A 1 100 ? -3.668 9.948 0.116 1.00 45.81 100 SER A CA 1
ATOM 783 C C . SER A 1 100 ? -4.119 9.569 -1.302 1.00 45.81 100 SER A C 1
ATOM 785 O O . SER A 1 100 ? -3.270 9.256 -2.129 1.00 45.81 100 SER A O 1
ATOM 787 N N . VAL A 1 101 ? -5.422 9.583 -1.607 1.00 46.62 101 VAL A N 1
ATOM 788 C CA . VAL A 1 101 ? -5.946 9.083 -2.899 1.00 46.62 101 VAL A CA 1
ATOM 789 C C . VAL A 1 101 ? -6.177 10.210 -3.922 1.00 46.62 101 VAL A C 1
ATOM 791 O O . VAL A 1 101 ? -6.390 9.946 -5.099 1.00 46.62 101 VAL A O 1
ATOM 794 N N . ARG A 1 102 ? -6.093 11.488 -3.520 1.00 42.97 102 ARG A N 1
ATOM 795 C CA . ARG A 1 102 ? -6.497 12.625 -4.376 1.00 42.97 102 ARG A CA 1
ATOM 796 C C . ARG A 1 102 ? -5.350 13.406 -5.035 1.00 42.97 102 ARG A C 1
ATOM 798 O O . ARG A 1 102 ? -5.613 14.363 -5.754 1.00 42.97 102 ARG A O 1
ATOM 805 N N . GLN A 1 103 ? -4.091 13.018 -4.832 1.00 47.81 103 GLN A N 1
ATOM 806 C CA . GLN A 1 103 ? -2.932 13.663 -5.469 1.00 47.81 103 GLN A CA 1
ATOM 807 C C . GLN A 1 103 ? -2.214 12.710 -6.426 1.00 47.81 103 GLN A C 1
ATOM 809 O O . GLN A 1 103 ? -1.066 12.352 -6.198 1.00 47.81 103 GLN A O 1
ATOM 814 N N . GLN A 1 104 ? -2.876 12.288 -7.503 1.00 46.12 104 GLN A N 1
ATOM 815 C CA . GLN A 1 104 ? -2.158 11.695 -8.637 1.00 46.12 104 GLN A CA 1
ATOM 816 C C . GLN A 1 104 ? -2.883 11.841 -9.980 1.00 46.12 104 GLN A C 1
ATOM 818 O O . GLN A 1 104 ? -2.715 11.020 -10.863 1.00 46.12 104 GLN A O 1
ATOM 823 N N . GLU A 1 105 ? -3.627 12.929 -10.188 1.00 44.81 105 GLU A N 1
ATOM 824 C CA . GLU A 1 105 ? -3.999 13.370 -11.537 1.00 44.81 105 GLU A CA 1
ATOM 825 C C . GLU A 1 105 ? -3.959 14.898 -11.594 1.00 44.81 105 GLU A C 1
ATOM 827 O O . GLU A 1 105 ? -4.779 15.567 -10.969 1.00 44.81 105 GLU A O 1
ATOM 832 N N . ASN A 1 106 ? -2.937 15.433 -12.275 1.00 35.94 106 ASN A N 1
ATOM 833 C CA . ASN A 1 106 ? -2.930 16.670 -13.075 1.00 35.94 106 ASN A CA 1
ATOM 834 C C . ASN A 1 106 ? -1.529 17.287 -13.124 1.00 35.94 106 ASN A C 1
ATOM 836 O O . ASN A 1 106 ? -1.205 18.240 -12.419 1.00 35.94 106 ASN A O 1
ATOM 840 N N . GLY A 1 107 ? -0.712 16.779 -14.042 1.00 38.31 107 GLY A N 1
ATOM 841 C CA . GLY A 1 107 ? 0.387 17.541 -14.613 1.00 38.31 107 GLY A CA 1
ATOM 842 C C . GLY A 1 107 ? 0.049 17.902 -16.053 1.00 38.31 107 GLY A C 1
ATOM 843 O O . GLY A 1 107 ? 0.257 17.076 -16.931 1.00 38.31 107 GLY A O 1
ATOM 844 N N . SER A 1 108 ? -0.459 19.112 -16.313 1.00 39.78 108 SER A N 1
ATOM 845 C CA . SER A 1 108 ? 0.013 19.932 -17.441 1.00 39.78 108 SER A CA 1
ATOM 846 C C . SER A 1 108 ? -0.617 21.335 -17.483 1.00 39.78 108 SER A C 1
ATOM 848 O O . SER A 1 108 ? -1.813 21.511 -17.272 1.00 39.78 108 SER A O 1
ATOM 850 N N . ARG A 1 109 ? 0.237 22.281 -17.900 1.00 36.09 109 ARG A N 1
ATOM 851 C CA . ARG A 1 109 ? -0.028 23.533 -18.639 1.00 36.09 109 ARG A CA 1
ATOM 852 C C . ARG A 1 109 ? -0.177 24.855 -17.876 1.00 36.09 109 ARG A C 1
ATOM 854 O O . ARG A 1 109 ? -1.247 25.303 -17.489 1.00 36.09 109 ARG A O 1
ATOM 861 N N . VAL A 1 110 ? 0.975 25.527 -17.857 1.00 38.38 110 VAL A N 1
ATOM 862 C CA . VAL A 1 110 ? 1.224 26.971 -17.793 1.00 38.38 110 VAL A CA 1
ATOM 863 C C . VAL A 1 110 ? 0.386 27.735 -18.828 1.00 38.38 110 VAL A C 1
ATOM 865 O O . VAL A 1 110 ? 0.369 27.377 -20.006 1.00 38.38 110 VAL A O 1
ATOM 868 N N . SER A 1 111 ? -0.251 28.825 -18.394 1.00 37.12 111 SER A N 1
ATOM 869 C CA . SER A 1 111 ? -0.906 29.817 -19.250 1.00 37.12 111 SER A CA 1
ATOM 870 C C . SER A 1 111 ? -0.121 31.129 -19.256 1.00 37.12 111 SER A C 1
ATOM 872 O O . SER A 1 111 ? 0.097 31.712 -18.195 1.00 37.12 111 SER A O 1
ATOM 874 N N . SER A 1 112 ? 0.203 31.650 -20.436 1.00 43.03 112 SER A N 1
ATOM 875 C CA . SER A 1 112 ? 0.493 33.070 -20.642 1.00 43.03 112 SER A CA 1
ATOM 876 C C . SER A 1 112 ? -0.449 33.610 -21.720 1.00 43.03 112 SER A C 1
ATOM 878 O O . SER A 1 112 ? -0.569 33.061 -22.813 1.00 43.03 112 SER A O 1
ATOM 880 N N . LYS A 1 113 ? -1.188 34.663 -21.360 1.00 42.34 113 LYS A N 1
ATOM 881 C CA . LYS A 1 113 ? -2.065 35.444 -22.238 1.00 42.34 113 LYS A CA 1
ATOM 882 C C . LYS A 1 113 ? -1.317 36.703 -22.659 1.00 42.34 113 LYS A C 1
ATOM 884 O O . LYS A 1 113 ? -0.829 37.393 -21.773 1.00 42.34 113 LYS A O 1
ATOM 889 N N . THR A 1 114 ? -1.387 37.077 -23.933 1.00 39.00 114 THR A N 1
ATOM 890 C CA . THR A 1 114 ? -1.536 38.482 -24.347 1.00 39.00 114 THR A CA 1
ATOM 891 C C . THR A 1 114 ? -2.241 38.574 -25.700 1.00 39.00 114 THR A C 1
ATOM 893 O O . THR A 1 114 ? -2.174 37.684 -26.541 1.00 39.00 114 THR A O 1
ATOM 896 N N . ASN A 1 115 ? -2.996 39.658 -25.822 1.00 35.41 115 ASN A N 1
ATOM 897 C CA . ASN A 1 115 ? -4.110 39.959 -26.711 1.00 35.41 115 ASN A CA 1
ATOM 898 C C . ASN A 1 115 ? -3.857 41.367 -27.259 1.00 35.41 115 ASN A C 1
ATOM 900 O O . ASN A 1 115 ? -3.656 42.237 -26.416 1.00 35.41 115 ASN A O 1
ATOM 904 N N . ILE A 1 116 ? -3.901 41.614 -28.579 1.00 39.97 116 ILE A N 1
ATOM 905 C CA . ILE A 1 116 ? -4.119 42.966 -29.138 1.00 39.97 116 ILE A CA 1
ATOM 906 C C . ILE A 1 116 ? -4.901 42.896 -30.467 1.00 39.97 116 ILE A C 1
ATOM 908 O O . ILE A 1 116 ? -4.549 42.169 -31.393 1.00 39.97 116 ILE A O 1
ATOM 912 N N . ASN A 1 117 ? -5.965 43.702 -30.501 1.00 40.97 117 ASN A N 1
ATOM 913 C CA . ASN A 1 117 ? -6.931 44.004 -31.564 1.00 40.97 117 ASN A CA 1
ATOM 914 C C . ASN A 1 117 ? -6.437 45.033 -32.607 1.00 40.97 117 ASN A C 1
ATOM 916 O O . ASN A 1 117 ? -5.660 45.915 -32.254 1.00 40.97 117 ASN A O 1
ATOM 920 N N . SER A 1 118 ? -7.065 45.021 -33.802 1.00 39.06 118 SER A N 1
ATOM 921 C CA . SER A 1 118 ? -7.677 46.149 -34.584 1.00 39.06 118 SER A CA 1
ATOM 922 C C . SER A 1 118 ? -7.428 46.027 -36.113 1.00 39.06 118 SER A C 1
ATOM 924 O O . SER A 1 118 ? -6.286 46.013 -36.542 1.00 39.06 118 SER A O 1
ATOM 926 N N . ARG A 1 119 ? -8.420 45.657 -36.956 1.00 44.84 119 ARG A N 1
ATOM 927 C CA . ARG A 1 119 ? -9.526 46.409 -37.644 1.00 44.84 119 ARG A CA 1
ATOM 928 C C . ARG A 1 119 ? -9.124 47.015 -39.037 1.00 44.84 119 ARG A C 1
ATOM 930 O O . ARG A 1 119 ? -7.937 47.118 -39.293 1.00 44.84 119 ARG A O 1
ATOM 937 N N . PRO A 1 120 ? -10.060 47.303 -39.986 1.00 61.31 120 PRO A N 1
ATOM 938 C CA . PRO A 1 120 ? -10.104 46.665 -41.330 1.00 61.31 120 PRO A CA 1
ATOM 939 C C . PRO A 1 120 ? -10.237 47.637 -42.541 1.00 61.31 120 PRO A C 1
ATOM 941 O O . PRO A 1 120 ? -10.563 48.788 -42.309 1.00 61.31 120 PRO A O 1
ATOM 944 N N . THR A 1 121 ? -10.149 47.175 -43.811 1.00 34.72 121 THR A N 1
ATOM 945 C CA . THR A 1 121 ? -10.983 47.645 -44.967 1.00 34.72 121 THR A CA 1
ATOM 946 C C . THR A 1 121 ? -10.949 46.706 -46.210 1.00 34.72 121 THR A C 1
ATOM 948 O O . THR A 1 121 ? -9.911 46.219 -46.636 1.00 34.72 121 THR A O 1
ATOM 951 N N . SER A 1 122 ? -12.145 46.463 -46.770 1.00 39.41 122 SER A N 1
ATOM 952 C CA . SER A 1 122 ? -12.578 46.269 -48.180 1.00 39.41 122 SER A CA 1
ATOM 953 C C . SER A 1 122 ? -11.665 45.693 -49.302 1.00 39.41 122 SER A C 1
ATOM 955 O O . SER A 1 122 ? -10.934 46.424 -49.957 1.00 39.41 122 SER A O 1
ATOM 957 N N . GLY A 1 123 ? -11.930 44.432 -49.687 1.00 40.16 123 GLY A N 1
ATOM 958 C CA . GLY A 1 123 ? -12.459 43.992 -51.004 1.00 40.16 123 GLY A CA 1
ATOM 959 C C . GLY A 1 123 ? -11.715 44.237 -52.339 1.00 40.16 123 GLY A C 1
ATOM 960 O O . GLY A 1 123 ? -11.780 45.336 -52.877 1.00 40.16 123 GLY A O 1
ATOM 961 N N . LYS A 1 124 ? -11.244 43.151 -52.992 1.00 37.47 124 LYS A N 1
ATOM 962 C CA . LYS A 1 124 ? -11.635 42.689 -54.358 1.00 37.47 124 LYS A CA 1
ATOM 963 C C . LYS A 1 124 ? -10.910 41.384 -54.765 1.00 37.47 124 LYS A C 1
ATOM 965 O O . LYS A 1 124 ? -9.900 41.007 -54.190 1.00 37.47 124 LYS A O 1
ATOM 970 N N . ARG A 1 125 ? -11.520 40.669 -55.718 1.00 37.19 125 ARG A N 1
ATOM 971 C CA . ARG A 1 125 ? -11.283 39.278 -56.161 1.00 37.19 125 ARG A CA 1
ATOM 972 C C . ARG A 1 125 ? -9.962 39.045 -56.927 1.00 37.19 125 ARG A C 1
ATOM 974 O O . ARG A 1 125 ? -9.577 39.875 -57.740 1.00 37.19 125 ARG A O 1
ATOM 981 N N . SER A 1 126 ? -9.488 37.794 -56.832 1.00 35.81 126 SER A N 1
ATOM 982 C CA . SER A 1 126 ? -9.080 36.876 -57.923 1.00 35.81 126 SER A CA 1
ATOM 983 C C . SER A 1 126 ? -7.613 36.404 -58.017 1.00 35.81 126 SER A C 1
ATOM 985 O O . SER A 1 126 ? -6.665 37.170 -57.935 1.00 35.81 126 SER A O 1
ATOM 987 N N . THR A 1 127 ? -7.521 35.098 -58.307 1.00 37.47 127 THR A N 1
ATOM 988 C CA . THR A 1 127 ? -6.445 34.313 -58.945 1.00 37.47 127 THR A CA 1
ATOM 989 C C . THR A 1 127 ? -5.289 33.726 -58.116 1.00 37.47 127 THR A C 1
ATOM 991 O O . THR A 1 127 ? -4.407 34.407 -57.615 1.00 37.47 127 THR A O 1
ATOM 994 N N . SER A 1 128 ? -5.311 32.384 -58.123 1.00 34.97 128 SER A N 1
ATOM 995 C CA . SER A 1 128 ? -4.212 31.423 -58.298 1.00 34.97 128 SER A CA 1
ATOM 996 C C . SER A 1 128 ? -3.115 31.226 -57.244 1.00 34.97 128 SER A C 1
ATOM 998 O O . SER A 1 128 ? -2.400 32.137 -56.849 1.00 34.97 128 SER A O 1
ATOM 1000 N N . SER A 1 129 ? -2.875 29.926 -57.036 1.00 32.81 129 SER A N 1
ATOM 1001 C CA . SER A 1 129 ? -1.597 29.250 -56.773 1.00 32.81 129 SER A CA 1
ATOM 1002 C C . SER A 1 129 ? -1.232 28.896 -55.321 1.00 32.81 129 SER A C 1
ATOM 1004 O O . SER A 1 129 ? -0.830 29.711 -54.501 1.00 32.81 129 SER A O 1
ATOM 1006 N N . SER A 1 130 ? -1.354 27.584 -55.076 1.00 36.34 130 SER A N 1
ATOM 1007 C CA . SER A 1 130 ? -0.384 26.705 -54.405 1.00 36.34 130 SER A CA 1
ATOM 1008 C C . SER A 1 130 ? 0.150 27.115 -53.030 1.00 36.34 130 SER A C 1
ATOM 1010 O O . SER A 1 130 ? 1.173 27.789 -52.909 1.00 36.34 130 SER A O 1
ATOM 1012 N N . SER A 1 131 ? -0.453 26.541 -51.985 1.00 35.09 131 SER A N 1
ATOM 1013 C CA . SER A 1 131 ? 0.203 26.361 -50.694 1.00 35.09 131 SER A CA 1
ATOM 1014 C C . SER A 1 131 ? 1.122 25.137 -50.730 1.00 35.09 131 SER A C 1
ATOM 1016 O O . SER A 1 131 ? 0.770 24.055 -51.198 1.00 35.09 131 SER A O 1
ATOM 1018 N N . SER A 1 132 ? 2.328 25.328 -50.212 1.00 39.47 132 SER A N 1
ATOM 1019 C CA . SER A 1 132 ? 3.295 24.276 -49.922 1.00 39.47 132 SER A CA 1
ATOM 1020 C C . SER A 1 132 ? 3.668 24.327 -48.439 1.00 39.47 132 SER A C 1
ATOM 1022 O O . SER A 1 132 ? 3.589 25.391 -47.825 1.00 39.47 132 SER A O 1
ATOM 1024 N N . LYS A 1 133 ? 4.167 23.181 -47.941 1.00 37.62 133 LYS A N 1
ATOM 1025 C CA . LYS A 1 133 ? 4.929 22.932 -46.690 1.00 37.62 133 LYS A CA 1
ATOM 1026 C C . LYS A 1 133 ? 4.080 22.588 -45.450 1.00 37.62 133 LYS A C 1
ATOM 1028 O O . LYS A 1 133 ? 3.127 23.277 -45.142 1.00 37.62 133 LYS A O 1
ATOM 1033 N N . LYS A 1 134 ? 4.383 21.562 -44.640 1.00 37.19 134 LYS A N 1
ATOM 1034 C CA . LYS A 1 134 ? 5.602 20.744 -44.445 1.00 37.19 134 LYS A CA 1
ATOM 1035 C C . LYS A 1 134 ? 5.236 19.475 -43.643 1.00 37.19 134 LYS A C 1
ATOM 1037 O O . LYS A 1 134 ? 4.620 19.590 -42.588 1.00 37.19 134 LYS A O 1
ATOM 1042 N N . ARG A 1 135 ? 5.701 18.296 -44.072 1.00 38.41 135 ARG A N 1
ATOM 1043 C CA . ARG A 1 135 ? 5.954 17.120 -43.210 1.00 38.41 135 ARG A CA 1
ATOM 1044 C C . ARG A 1 135 ? 7.472 16.898 -43.152 1.00 38.41 135 ARG A C 1
ATOM 1046 O O . ARG A 1 135 ? 8.170 17.211 -44.112 1.00 38.41 135 ARG A O 1
ATOM 1053 N N . LYS A 1 136 ? 7.965 16.430 -42.001 1.00 44.31 136 LYS A N 1
ATOM 1054 C CA . LYS A 1 136 ? 9.371 16.069 -41.739 1.00 44.31 136 LYS A CA 1
ATOM 1055 C C . LYS A 1 136 ? 9.815 14.902 -42.648 1.00 44.31 136 LYS A C 1
ATOM 1057 O O . LYS A 1 136 ? 8.996 14.004 -42.844 1.00 44.31 136 LYS A O 1
ATOM 1062 N N . PRO A 1 137 ? 11.061 14.873 -43.158 1.00 41.25 137 PRO A N 1
ATOM 1063 C CA . PRO A 1 137 ? 11.571 13.741 -43.925 1.00 41.25 137 PRO A CA 1
ATOM 1064 C C . PRO A 1 137 ? 12.081 12.620 -43.003 1.00 41.25 137 PRO A C 1
ATOM 1066 O O . PRO A 1 137 ? 12.749 12.878 -42.002 1.00 41.25 137 PRO A O 1
ATOM 1069 N N . GLN A 1 138 ? 11.730 11.385 -43.361 1.00 48.78 138 GLN A N 1
ATOM 1070 C CA . GLN A 1 138 ? 12.421 10.149 -42.978 1.00 48.78 138 GLN A CA 1
ATOM 1071 C C . GLN A 1 138 ? 13.816 10.126 -43.643 1.00 48.78 138 GLN A C 1
ATOM 1073 O O . GLN A 1 138 ? 13.970 10.746 -44.701 1.00 48.78 138 GLN A O 1
ATOM 1078 N N . PRO A 1 139 ? 14.824 9.434 -43.083 1.00 47.44 139 PRO A N 1
ATOM 1079 C CA . PRO A 1 139 ? 16.074 9.188 -43.799 1.00 47.44 139 PRO A CA 1
ATOM 1080 C C . PRO A 1 139 ? 15.804 8.323 -45.048 1.00 47.44 139 PRO A C 1
ATOM 1082 O O . PRO A 1 139 ? 15.023 7.373 -44.956 1.00 47.44 139 PRO A O 1
ATOM 1085 N N . PRO A 1 140 ? 16.405 8.635 -46.212 1.00 48.31 140 PRO A N 1
ATOM 1086 C CA . PRO A 1 140 ? 16.251 7.819 -47.409 1.00 48.31 140 PRO A CA 1
ATOM 1087 C C . PRO A 1 140 ? 16.942 6.466 -47.204 1.00 48.31 140 PRO A C 1
ATOM 1089 O O . PRO A 1 140 ? 18.128 6.405 -46.877 1.00 48.31 140 PRO A O 1
ATOM 1092 N N . SER A 1 141 ? 16.185 5.384 -47.383 1.00 47.84 141 SER A N 1
ATOM 1093 C CA . SER A 1 141 ? 16.736 4.049 -47.596 1.00 47.84 141 SER A CA 1
ATOM 1094 C C . SER A 1 141 ? 17.592 4.078 -48.859 1.00 47.84 141 SER A C 1
ATOM 1096 O O . SER A 1 141 ? 17.160 4.569 -49.900 1.00 47.84 141 SER A O 1
ATOM 1098 N N . ALA A 1 142 ? 18.817 3.575 -48.758 1.00 51.78 142 ALA A N 1
ATOM 1099 C CA . ALA A 1 142 ? 19.779 3.510 -49.850 1.00 51.78 142 ALA A CA 1
ATOM 1100 C C . ALA A 1 142 ? 19.465 2.368 -50.843 1.00 51.78 142 ALA A C 1
ATOM 1102 O O . ALA A 1 142 ? 20.360 1.614 -51.203 1.00 51.78 142 ALA A O 1
ATOM 1103 N N . ASP A 1 143 ? 18.204 2.241 -51.265 1.00 51.88 143 ASP A N 1
ATOM 1104 C CA . ASP A 1 143 ? 17.741 1.201 -52.205 1.00 51.88 143 ASP A CA 1
ATOM 1105 C C . ASP A 1 143 ? 17.627 1.700 -53.655 1.00 51.88 143 ASP A C 1
ATOM 1107 O O . ASP A 1 143 ? 17.152 0.977 -54.522 1.00 51.88 143 ASP A O 1
ATOM 1111 N N . ASP A 1 144 ? 18.090 2.920 -53.940 1.00 52.81 144 ASP A N 1
ATOM 1112 C CA . ASP A 1 144 ? 18.048 3.522 -55.283 1.00 52.81 144 ASP A CA 1
ATOM 1113 C C . ASP A 1 144 ? 19.442 3.574 -55.936 1.00 52.81 144 ASP A C 1
ATOM 1115 O O . ASP A 1 144 ? 19.793 4.498 -56.671 1.00 52.81 144 ASP A O 1
ATOM 1119 N N . VAL A 1 145 ? 20.283 2.581 -55.630 1.00 60.12 145 VAL A N 1
ATOM 1120 C CA . VAL A 1 145 ? 21.505 2.326 -56.397 1.00 60.12 145 VAL A CA 1
ATOM 1121 C C . VAL A 1 145 ? 21.179 1.202 -57.364 1.00 60.12 145 VAL A C 1
ATOM 1123 O O . VAL A 1 145 ? 21.086 0.044 -56.968 1.00 60.12 145 VAL A O 1
ATOM 1126 N N . ALA A 1 146 ? 20.983 1.559 -58.632 1.00 60.09 146 ALA A N 1
ATOM 1127 C CA . ALA A 1 146 ? 20.886 0.605 -59.725 1.00 60.09 146 ALA A CA 1
ATOM 1128 C C . ALA A 1 146 ? 22.194 -0.198 -59.792 1.00 60.09 146 ALA A C 1
ATOM 1130 O O . ALA A 1 146 ? 23.172 0.249 -60.386 1.00 60.09 146 ALA A O 1
ATOM 1131 N N . VAL A 1 147 ? 22.231 -1.353 -59.128 1.00 61.06 147 VAL A N 1
ATOM 1132 C CA . VAL A 1 147 ? 23.267 -2.367 -59.327 1.00 61.06 147 VAL A CA 1
ATOM 1133 C C . VAL A 1 147 ? 22.897 -3.067 -60.633 1.00 61.06 147 VAL A C 1
ATOM 1135 O O . VAL A 1 147 ? 21.844 -3.708 -60.672 1.00 61.06 147 VAL A O 1
ATOM 1138 N N . PRO A 1 148 ? 23.671 -2.908 -61.724 1.00 62.34 148 PRO A N 1
ATOM 1139 C CA . PRO A 1 148 ? 23.388 -3.620 -62.962 1.00 62.34 148 PRO A CA 1
ATOM 1140 C C . PRO A 1 148 ? 23.375 -5.120 -62.673 1.00 62.34 148 PRO A C 1
ATOM 1142 O O . PRO A 1 148 ? 24.281 -5.623 -62.011 1.00 62.34 148 PRO A O 1
ATOM 1145 N N . GLU A 1 149 ? 22.337 -5.818 -63.129 1.00 65.00 149 GLU A N 1
ATOM 1146 C CA . GLU A 1 149 ? 22.228 -7.267 -62.969 1.00 65.00 149 GLU A CA 1
ATOM 1147 C C . GLU A 1 149 ? 23.488 -7.957 -63.525 1.00 65.00 149 GLU A C 1
ATOM 1149 O O . GLU A 1 149 ? 24.008 -7.557 -64.570 1.00 65.00 149 GLU A O 1
ATOM 1154 N N . ASP A 1 150 ? 23.961 -9.028 -62.877 1.00 60.16 150 ASP A N 1
ATOM 1155 C CA . ASP A 1 150 ? 25.118 -9.822 -63.339 1.00 60.16 150 ASP A CA 1
ATOM 1156 C C . ASP A 1 150 ? 24.940 -10.348 -64.783 1.00 60.16 150 ASP A C 1
ATOM 1158 O O . ASP A 1 150 ? 25.908 -10.650 -65.488 1.00 60.16 150 ASP A O 1
ATOM 1162 N N . THR A 1 151 ? 23.694 -10.398 -65.265 1.00 68.62 151 THR A N 1
ATOM 1163 C CA . THR A 1 151 ? 23.323 -10.684 -66.657 1.00 68.62 151 THR A CA 1
ATOM 1164 C C . THR A 1 151 ? 23.802 -9.615 -67.642 1.00 68.62 151 THR A C 1
ATOM 1166 O O . THR A 1 151 ? 24.165 -9.955 -68.762 1.00 68.62 151 THR A O 1
ATOM 1169 N N . PHE A 1 152 ? 23.848 -8.335 -67.260 1.00 76.75 152 PHE A N 1
ATOM 1170 C CA . PHE A 1 152 ? 24.373 -7.254 -68.101 1.00 76.75 152 PHE A CA 1
ATOM 1171 C C . PHE A 1 152 ? 25.896 -7.331 -68.206 1.00 76.75 152 PHE A C 1
ATOM 1173 O O . PHE A 1 152 ? 26.448 -7.226 -69.300 1.00 76.75 152 PHE A O 1
ATOM 1180 N N . LEU A 1 153 ? 26.575 -7.573 -67.082 1.00 77.62 153 LEU A N 1
ATOM 1181 C CA . LEU A 1 153 ? 28.036 -7.626 -67.040 1.00 77.62 153 LEU A CA 1
ATOM 1182 C C . LEU A 1 153 ? 28.586 -8.835 -67.816 1.00 77.62 153 LEU A C 1
ATOM 1184 O O . LEU A 1 153 ? 29.580 -8.715 -68.530 1.00 77.62 153 LEU A O 1
ATOM 1188 N N . THR A 1 154 ? 27.900 -9.979 -67.749 1.00 75.19 154 THR A N 1
ATOM 1189 C CA . THR A 1 154 ? 28.228 -11.170 -68.553 1.00 75.19 154 THR A CA 1
ATOM 1190 C C . THR A 1 154 ? 27.978 -10.954 -70.045 1.00 75.19 154 THR A C 1
ATOM 1192 O O . THR A 1 154 ? 28.805 -11.355 -70.863 1.00 75.19 154 THR A O 1
ATOM 1195 N N . LYS A 1 155 ? 26.895 -10.258 -70.415 1.00 83.06 155 LYS A N 1
ATOM 1196 C CA . LYS A 1 155 ? 26.602 -9.916 -71.816 1.00 83.06 155 LYS A CA 1
ATOM 1197 C C . LYS A 1 155 ? 27.624 -8.948 -72.405 1.00 83.06 155 LYS A C 1
ATOM 1199 O O . LYS A 1 155 ? 28.067 -9.157 -73.526 1.00 83.06 155 LYS A O 1
ATOM 1204 N N . LEU A 1 156 ? 28.049 -7.953 -71.629 1.00 86.88 156 LEU A N 1
ATOM 1205 C CA . LEU A 1 156 ? 29.093 -7.011 -72.032 1.00 86.88 156 LEU A CA 1
ATOM 1206 C C . LEU A 1 156 ? 30.436 -7.722 -72.256 1.00 86.88 156 LEU A C 1
ATOM 1208 O O . LEU A 1 156 ? 31.146 -7.424 -73.210 1.00 86.88 156 LEU A O 1
ATOM 1212 N N . HIS A 1 157 ? 30.776 -8.694 -71.406 1.00 83.69 157 HIS A N 1
ATOM 1213 C CA . HIS A 1 157 ? 32.005 -9.476 -71.547 1.00 83.69 157 HIS A CA 1
ATOM 1214 C C . HIS A 1 157 ? 31.979 -10.400 -72.780 1.00 83.69 157 HIS A C 1
ATOM 1216 O O . HIS A 1 157 ? 33.003 -10.584 -73.442 1.00 83.69 157 HIS A O 1
ATOM 1222 N N . GLN A 1 158 ? 30.807 -10.955 -73.108 1.00 83.12 158 GLN A N 1
ATOM 1223 C CA . GLN A 1 158 ? 30.572 -11.713 -74.341 1.00 83.12 158 GLN A CA 1
ATOM 1224 C C . GLN A 1 158 ? 30.761 -10.819 -75.578 1.00 83.12 158 GLN A C 1
ATOM 1226 O O . GLN A 1 158 ? 31.487 -11.189 -76.496 1.00 83.12 158 GLN A O 1
ATOM 1231 N N . GLU A 1 159 ? 30.177 -9.619 -75.561 1.00 85.31 159 GLU A N 1
ATOM 1232 C CA . GLU A 1 159 ? 30.269 -8.637 -76.649 1.00 85.31 159 GLU A CA 1
ATOM 1233 C C . GLU A 1 159 ? 31.717 -8.163 -76.867 1.00 85.31 159 GLU A C 1
ATOM 1235 O O . GLU A 1 159 ? 32.174 -8.023 -78.001 1.00 85.31 159 GLU A O 1
ATOM 1240 N N . PHE A 1 160 ? 32.480 -7.995 -75.782 1.00 84.25 160 PHE A N 1
ATOM 1241 C CA . PHE A 1 160 ? 33.901 -7.652 -75.856 1.00 84.25 160 PHE A CA 1
ATOM 1242 C C . PHE A 1 160 ? 34.743 -8.785 -76.460 1.00 84.25 160 PHE A C 1
ATOM 1244 O O . PHE A 1 160 ? 35.614 -8.515 -77.281 1.00 84.25 160 PHE A O 1
ATOM 1251 N N . SER A 1 161 ? 34.464 -10.049 -76.111 1.00 84.69 161 SER A N 1
ATOM 1252 C CA . SER A 1 161 ? 35.139 -11.205 -76.728 1.00 84.69 161 SER A CA 1
ATOM 1253 C C . SER A 1 161 ? 34.819 -11.340 -78.216 1.00 84.69 161 SER A C 1
ATOM 1255 O O . SER A 1 161 ? 35.716 -11.627 -79.004 1.00 84.69 161 SER A O 1
ATOM 1257 N N . GLU A 1 162 ? 33.571 -11.096 -78.622 1.00 83.31 162 GLU A N 1
ATOM 1258 C CA . GLU A 1 162 ? 33.181 -11.102 -80.038 1.00 83.31 162 GLU A CA 1
ATOM 1259 C C . GLU A 1 162 ? 33.860 -9.973 -80.825 1.00 83.31 162 GLU A C 1
ATOM 1261 O O . GLU A 1 162 ? 34.299 -10.190 -81.955 1.00 83.31 162 GLU A O 1
ATOM 1266 N N . LEU A 1 163 ? 34.013 -8.784 -80.230 1.00 78.06 163 LEU A N 1
ATOM 1267 C CA . LEU A 1 163 ? 34.741 -7.677 -80.851 1.00 78.06 163 LEU A CA 1
ATOM 1268 C C . LEU A 1 163 ? 36.246 -7.963 -80.954 1.00 78.06 163 LEU A C 1
ATOM 1270 O O . LEU A 1 163 ? 36.843 -7.686 -81.990 1.00 78.06 163 LEU A O 1
ATOM 1274 N N . SER A 1 164 ? 36.852 -8.554 -79.919 1.00 79.00 164 SER A N 1
ATOM 1275 C CA . SER A 1 164 ? 38.257 -8.977 -79.954 1.00 79.00 164 SER A CA 1
ATOM 1276 C C . SER A 1 164 ? 38.510 -10.081 -80.982 1.00 79.00 164 SER A C 1
ATOM 1278 O O . SER A 1 164 ? 39.527 -10.034 -81.663 1.00 79.00 164 SER A O 1
ATOM 1280 N N . SER A 1 165 ? 37.582 -11.031 -81.147 1.00 76.69 165 SER A N 1
ATOM 1281 C CA . SER A 1 165 ? 37.682 -12.058 -82.193 1.00 76.69 165 SER A CA 1
ATOM 1282 C C . SER A 1 165 ? 37.584 -11.447 -83.590 1.00 76.69 165 SER A C 1
ATOM 1284 O O . SER A 1 165 ? 38.368 -11.795 -84.459 1.00 76.69 165 SER A O 1
ATOM 1286 N N . ARG A 1 166 ? 36.679 -10.482 -83.795 1.00 75.69 166 ARG A N 1
ATOM 1287 C CA . ARG A 1 166 ? 36.541 -9.772 -85.078 1.00 75.69 166 ARG A CA 1
ATOM 1288 C C . ARG A 1 166 ? 37.758 -8.935 -85.449 1.00 75.69 166 ARG A C 1
ATOM 1290 O O . ARG A 1 166 ? 38.020 -8.761 -86.629 1.00 75.69 166 ARG A O 1
ATOM 1297 N N . LEU A 1 167 ? 38.461 -8.395 -84.456 1.00 66.12 167 LEU A N 1
ATOM 1298 C CA . LEU A 1 167 ? 39.689 -7.639 -84.687 1.00 66.12 167 LEU A CA 1
ATOM 1299 C C . LEU A 1 167 ? 40.878 -8.562 -84.992 1.00 66.12 167 LEU A C 1
ATOM 1301 O O . LEU A 1 167 ? 41.766 -8.164 -85.729 1.00 66.12 167 LEU A O 1
ATOM 1305 N N . ALA A 1 168 ? 40.879 -9.788 -84.456 1.00 67.56 168 ALA A N 1
ATOM 1306 C CA . ALA A 1 168 ? 41.913 -10.785 -84.735 1.00 67.56 168 ALA A CA 1
ATOM 1307 C C . ALA A 1 168 ? 41.820 -11.380 -86.156 1.00 67.56 168 ALA A C 1
ATOM 1309 O O . ALA A 1 168 ? 42.827 -11.850 -86.673 1.00 67.56 168 ALA A O 1
ATOM 1310 N N . ASP A 1 169 ? 40.641 -11.336 -86.788 1.00 60.94 169 ASP A N 1
ATOM 1311 C CA . ASP A 1 169 ? 40.407 -11.866 -88.142 1.00 60.94 169 ASP A CA 1
ATOM 1312 C C . ASP A 1 169 ? 40.697 -10.842 -89.273 1.00 60.94 169 ASP A C 1
ATOM 1314 O O . ASP A 1 169 ? 40.596 -11.189 -90.448 1.00 60.94 169 ASP A O 1
ATOM 1318 N N . GLU A 1 170 ? 41.058 -9.590 -88.952 1.00 60.38 170 GLU A N 1
ATOM 1319 C CA . GLU A 1 170 ? 41.357 -8.510 -89.924 1.00 60.38 170 GLU A CA 1
ATOM 1320 C C . GLU A 1 170 ? 42.867 -8.223 -90.107 1.00 60.38 170 GLU A C 1
ATOM 1322 O O . GLU A 1 170 ? 43.224 -7.315 -90.853 1.00 60.38 170 GLU A O 1
ATOM 1327 N N . ASP A 1 171 ? 43.762 -9.002 -89.487 1.00 55.47 171 ASP A N 1
ATOM 1328 C CA . ASP A 1 171 ? 45.221 -8.771 -89.530 1.00 55.47 171 ASP A CA 1
ATOM 1329 C C . ASP A 1 171 ? 45.998 -9.674 -90.516 1.00 55.47 171 ASP A C 1
ATOM 1331 O O . ASP A 1 171 ? 47.226 -9.698 -90.480 1.00 55.47 171 ASP A O 1
ATOM 1335 N N . ASP A 1 172 ? 45.333 -10.373 -91.445 1.00 53.91 172 ASP A N 1
ATOM 1336 C CA . ASP A 1 172 ? 46.012 -11.216 -92.453 1.00 53.91 172 ASP A CA 1
ATOM 1337 C C . ASP A 1 172 ? 46.050 -10.561 -93.847 1.00 53.91 172 ASP A C 1
ATOM 1339 O O . ASP A 1 172 ? 45.692 -11.142 -94.875 1.00 53.91 172 ASP A O 1
ATOM 1343 N N . VAL A 1 173 ? 46.485 -9.297 -93.884 1.00 56.53 173 VAL A N 1
ATOM 1344 C CA . VAL A 1 173 ? 47.117 -8.753 -95.089 1.00 56.53 173 VAL A CA 1
ATOM 1345 C C . VAL A 1 173 ? 48.592 -9.119 -94.988 1.00 56.53 173 VAL A C 1
ATOM 1347 O O . VAL A 1 173 ? 49.337 -8.452 -94.271 1.00 56.53 173 VAL A O 1
ATOM 1350 N N . GLU A 1 174 ? 49.003 -10.167 -95.711 1.00 53.59 174 GLU A N 1
ATOM 1351 C CA . GLU A 1 174 ? 50.408 -10.424 -96.043 1.00 53.59 174 GLU A CA 1
ATOM 1352 C C . GLU A 1 174 ? 51.006 -9.123 -96.598 1.00 53.59 174 GLU A C 1
ATOM 1354 O O . GLU A 1 174 ? 50.776 -8.729 -97.743 1.00 53.59 174 GLU A O 1
ATOM 1359 N N . ARG A 1 175 ? 51.710 -8.391 -95.736 1.00 54.34 175 ARG A N 1
ATOM 1360 C CA . ARG A 1 175 ? 52.526 -7.251 -96.119 1.00 54.34 175 ARG A CA 1
ATOM 1361 C C . ARG A 1 175 ? 53.914 -7.821 -96.317 1.00 54.34 175 ARG A C 1
ATOM 1363 O O . ARG A 1 175 ? 54.584 -8.136 -95.339 1.00 54.34 175 ARG A O 1
ATOM 1370 N N . ASP A 1 176 ? 54.263 -8.006 -97.585 1.00 53.06 176 ASP A N 1
ATOM 1371 C CA . ASP A 1 176 ? 55.569 -8.465 -98.039 1.00 53.06 176 ASP A CA 1
ATOM 1372 C C . ASP A 1 176 ? 56.686 -7.823 -97.199 1.00 53.06 176 ASP A C 1
ATOM 1374 O O . ASP A 1 176 ? 56.837 -6.597 -97.156 1.00 53.06 176 ASP A O 1
ATOM 1378 N N . GLU A 1 177 ? 57.431 -8.669 -96.484 1.00 55.53 177 GLU A N 1
ATOM 1379 C CA . GLU A 1 177 ? 58.677 -8.301 -95.823 1.00 55.53 177 GLU A CA 1
ATOM 1380 C C . GLU A 1 177 ? 59.755 -8.096 -96.888 1.00 55.53 177 GLU A C 1
ATOM 1382 O O . GLU A 1 177 ? 60.582 -8.967 -97.113 1.00 55.53 177 GLU A O 1
ATOM 1387 N N . ASP A 1 178 ? 59.743 -6.943 -97.546 1.00 48.22 178 ASP A N 1
ATOM 1388 C CA . ASP A 1 178 ? 60.860 -6.474 -98.358 1.00 48.22 178 ASP A CA 1
ATOM 1389 C C . ASP A 1 178 ? 60.916 -4.948 -98.255 1.00 48.22 178 ASP A C 1
ATOM 1391 O O . ASP A 1 178 ? 60.244 -4.228 -98.985 1.00 48.22 178 ASP A O 1
ATOM 1395 N N . ASP A 1 179 ? 61.637 -4.481 -97.236 1.00 48.00 179 ASP A N 1
ATOM 1396 C CA . ASP A 1 179 ? 62.534 -3.319 -97.260 1.00 48.00 179 ASP A CA 1
ATOM 1397 C C . ASP A 1 179 ? 62.773 -2.876 -95.813 1.00 48.00 179 ASP A C 1
ATOM 1399 O O . ASP A 1 179 ? 62.029 -2.087 -95.226 1.00 48.00 179 ASP A O 1
ATOM 1403 N N . ALA A 1 180 ? 63.857 -3.385 -95.223 1.00 54.94 180 ALA A N 1
ATOM 1404 C CA . ALA A 1 180 ? 64.506 -2.721 -94.103 1.00 54.94 180 ALA A CA 1
ATOM 1405 C C . ALA A 1 180 ? 65.089 -1.390 -94.613 1.00 54.94 180 ALA A C 1
ATOM 1407 O O . ALA A 1 180 ? 66.289 -1.277 -94.865 1.00 54.94 180 ALA A O 1
ATOM 1408 N N . ASP A 1 181 ? 64.218 -0.399 -94.812 1.00 44.03 181 ASP A N 1
ATOM 1409 C CA . ASP A 1 181 ? 64.613 0.997 -94.885 1.00 44.03 181 ASP A CA 1
ATOM 1410 C C . ASP A 1 181 ? 65.012 1.407 -93.468 1.00 44.03 181 ASP A C 1
ATOM 1412 O O . ASP A 1 181 ? 64.195 1.446 -92.544 1.00 44.03 181 ASP A O 1
ATOM 1416 N N . ASP A 1 182 ? 66.302 1.673 -93.297 1.00 54.38 182 ASP A N 1
ATOM 1417 C CA . ASP A 1 182 ? 66.874 2.384 -92.159 1.00 54.38 182 ASP A CA 1
ATOM 1418 C C . ASP A 1 182 ? 66.373 3.839 -92.235 1.00 54.38 182 ASP A C 1
ATOM 1420 O O . ASP A 1 182 ? 67.119 4.779 -92.520 1.00 54.38 182 ASP A O 1
ATOM 1424 N N . THR A 1 183 ? 65.055 4.025 -92.074 1.00 51.81 183 THR A N 1
ATOM 1425 C CA . THR A 1 183 ? 64.429 5.336 -91.991 1.00 51.81 183 THR A CA 1
ATOM 1426 C C . THR A 1 183 ? 64.903 5.945 -90.681 1.00 51.81 183 THR A C 1
ATOM 1428 O O . THR A 1 183 ? 64.320 5.727 -89.619 1.00 51.81 183 THR A O 1
ATOM 1431 N N . ILE A 1 184 ? 65.982 6.721 -90.757 1.00 60.06 184 ILE A N 1
ATOM 1432 C CA . ILE A 1 184 ? 66.410 7.631 -89.698 1.00 60.06 184 ILE A CA 1
ATOM 1433 C C . ILE A 1 184 ? 65.205 8.521 -89.378 1.00 60.06 184 ILE A C 1
ATOM 1435 O O . ILE A 1 184 ? 64.889 9.463 -90.113 1.00 60.06 184 ILE A O 1
ATOM 1439 N N . LEU A 1 185 ? 64.498 8.191 -88.295 1.00 53.91 185 LEU A N 1
ATOM 1440 C CA . LEU A 1 185 ? 63.442 9.032 -87.762 1.00 53.91 185 LEU A CA 1
ATOM 1441 C C . LEU A 1 185 ? 64.069 10.397 -87.436 1.00 53.91 185 LEU A C 1
ATOM 1443 O O . LEU A 1 185 ? 65.164 10.460 -86.872 1.00 53.91 185 LEU A O 1
ATOM 1447 N N . PRO A 1 186 ? 63.425 11.520 -87.798 1.00 55.16 186 PRO A N 1
ATOM 1448 C CA . PRO A 1 186 ? 63.920 12.835 -87.417 1.00 55.16 186 PRO A CA 1
ATOM 1449 C C . PRO A 1 186 ? 64.071 12.886 -85.890 1.00 55.16 186 PRO A C 1
ATOM 1451 O O . PRO A 1 186 ? 63.103 12.591 -85.195 1.00 55.16 186 PRO A O 1
ATOM 1454 N N . GLN A 1 187 ? 65.234 13.294 -85.365 1.00 60.38 187 GLN A N 1
ATOM 1455 C CA . GLN A 1 187 ? 65.538 13.325 -83.916 1.00 60.38 187 GLN A CA 1
ATOM 1456 C C . GLN A 1 187 ? 64.431 13.959 -83.041 1.00 60.38 187 GLN A C 1
ATOM 1458 O O . GLN A 1 187 ? 64.266 13.581 -81.887 1.00 60.38 187 GLN A O 1
ATOM 1463 N N . GLY A 1 188 ? 63.622 14.880 -83.584 1.00 62.09 188 GLY A N 1
ATOM 1464 C CA . GLY A 1 188 ? 62.473 15.463 -82.876 1.00 62.09 188 GLY A CA 1
ATOM 1465 C C . GLY A 1 188 ? 61.286 14.511 -82.640 1.00 62.09 188 GLY A C 1
ATOM 1466 O O . GLY A 1 188 ? 60.565 14.686 -81.665 1.00 62.09 188 GLY A O 1
ATOM 1467 N N . ALA A 1 189 ? 61.084 13.491 -83.480 1.00 69.94 189 ALA A N 1
ATOM 1468 C CA . ALA A 1 189 ? 60.006 12.509 -83.319 1.00 69.94 189 ALA A CA 1
ATOM 1469 C C . ALA A 1 189 ? 60.323 11.458 -82.236 1.00 69.94 189 ALA A C 1
ATOM 1471 O O . ALA A 1 189 ? 59.419 10.980 -81.551 1.00 69.94 189 ALA A O 1
ATOM 1472 N N . GLU A 1 190 ? 61.602 11.124 -82.043 1.00 73.50 190 GLU A N 1
ATOM 1473 C CA . GLU A 1 190 ? 62.059 10.209 -80.985 1.00 73.50 190 GLU A CA 1
ATOM 1474 C C . GLU A 1 190 ? 61.952 10.839 -79.590 1.00 73.50 190 GLU A C 1
ATOM 1476 O O . GLU A 1 190 ? 61.533 10.175 -78.635 1.00 73.50 190 GLU A O 1
ATOM 1481 N N . ASP A 1 191 ? 62.256 12.135 -79.475 1.00 81.88 191 ASP A N 1
ATOM 1482 C CA . ASP A 1 191 ? 62.092 12.896 -78.233 1.00 81.88 191 ASP A CA 1
ATOM 1483 C C . ASP A 1 191 ? 60.612 12.994 -77.812 1.00 81.88 191 ASP A C 1
ATOM 1485 O O . ASP A 1 191 ? 60.282 12.780 -76.638 1.00 81.88 191 ASP A O 1
ATOM 1489 N N . ASP A 1 192 ? 59.704 13.228 -78.766 1.00 84.69 192 ASP A N 1
ATOM 1490 C CA . ASP A 1 192 ? 58.255 13.244 -78.528 1.00 84.69 192 ASP A CA 1
ATOM 1491 C C . ASP A 1 192 ? 57.716 11.859 -78.119 1.00 84.69 192 ASP A C 1
ATOM 1493 O O . ASP A 1 192 ? 56.897 11.752 -77.198 1.00 84.69 192 ASP A O 1
ATOM 1497 N N . LEU A 1 193 ? 58.210 10.779 -78.738 1.00 83.38 193 LEU A N 1
ATOM 1498 C CA . LEU A 1 193 ? 57.841 9.401 -78.390 1.00 83.38 193 LEU A CA 1
ATOM 1499 C C . LEU A 1 193 ? 58.284 9.043 -76.962 1.00 83.38 193 LEU A C 1
ATOM 1501 O O . LEU A 1 193 ? 57.523 8.447 -76.193 1.00 83.38 193 LEU A O 1
ATOM 1505 N N . LYS A 1 194 ? 59.492 9.461 -76.567 1.00 87.50 194 LYS A N 1
ATOM 1506 C CA . LYS A 1 194 ? 60.020 9.274 -75.209 1.00 87.50 194 LYS A CA 1
ATOM 1507 C C . LYS A 1 194 ? 59.225 10.066 -74.172 1.00 87.50 194 LYS A C 1
ATOM 1509 O O . LYS A 1 194 ? 58.921 9.536 -73.101 1.00 87.50 194 LYS A O 1
ATOM 1514 N N . LEU A 1 195 ? 58.852 11.308 -74.485 1.00 91.25 195 LEU A N 1
ATOM 1515 C CA . LEU A 1 195 ? 57.998 12.126 -73.622 1.00 91.25 195 LEU A CA 1
ATOM 1516 C C . LEU A 1 195 ? 56.611 11.495 -73.444 1.00 91.25 195 LEU A C 1
ATOM 1518 O O . LEU A 1 195 ? 56.093 11.446 -72.325 1.00 91.25 195 LEU A O 1
ATOM 1522 N N . MET A 1 196 ? 56.017 10.985 -74.525 1.00 88.06 196 MET A N 1
ATOM 1523 C CA . MET A 1 196 ? 54.724 10.308 -74.461 1.00 88.06 196 MET A CA 1
ATOM 1524 C C . MET A 1 196 ? 54.811 8.998 -73.669 1.00 88.06 196 MET A C 1
ATOM 1526 O O . MET A 1 196 ? 53.951 8.735 -72.830 1.00 88.06 196 MET A O 1
ATOM 1530 N N . SER A 1 197 ? 55.882 8.219 -73.846 1.00 90.62 197 SER A N 1
ATOM 1531 C CA . SER A 1 197 ? 56.143 7.014 -73.051 1.00 90.62 197 SER A CA 1
ATOM 1532 C C . SER A 1 197 ? 56.301 7.321 -71.558 1.00 90.62 197 SER A C 1
ATOM 1534 O O . SER A 1 197 ? 55.763 6.583 -70.732 1.00 90.62 197 SER A O 1
ATOM 1536 N N . GLN A 1 198 ? 56.985 8.413 -71.199 1.00 93.25 198 GLN A N 1
ATOM 1537 C CA . GLN A 1 198 ? 57.103 8.841 -69.804 1.00 93.25 198 GLN A CA 1
ATOM 1538 C C . GLN A 1 198 ? 55.739 9.243 -69.228 1.00 93.25 198 GLN A C 1
ATOM 1540 O O . GLN A 1 198 ? 55.395 8.808 -68.133 1.00 93.25 198 GLN A O 1
ATOM 1545 N N . ARG A 1 199 ? 54.924 10.000 -69.977 1.00 94.56 199 ARG A N 1
ATOM 1546 C CA . ARG A 1 199 ? 53.558 10.354 -69.553 1.00 94.56 199 ARG A CA 1
ATOM 1547 C C . ARG A 1 199 ? 52.665 9.136 -69.378 1.00 94.56 199 ARG A C 1
ATOM 1549 O O . ARG A 1 199 ? 51.901 9.093 -68.420 1.00 94.56 199 ARG A O 1
ATOM 1556 N N . LEU A 1 200 ? 52.755 8.161 -70.283 1.00 92.75 200 LEU A N 1
ATOM 1557 C CA . LEU A 1 200 ? 52.042 6.895 -70.137 1.00 92.75 200 LEU A CA 1
ATOM 1558 C C . LEU A 1 200 ? 52.441 6.244 -68.819 1.00 92.75 200 LEU A C 1
ATOM 1560 O O . LEU A 1 200 ? 51.566 6.010 -67.995 1.00 92.75 200 LEU A O 1
ATOM 1564 N N . LYS A 1 201 ? 53.742 6.074 -68.565 1.00 95.25 201 LYS A N 1
ATOM 1565 C CA . LYS A 1 201 ? 54.249 5.489 -67.319 1.00 95.25 201 LYS A CA 1
ATOM 1566 C C . LYS A 1 201 ? 53.765 6.229 -66.064 1.00 95.25 201 LYS A C 1
ATOM 1568 O O . LYS A 1 201 ? 53.303 5.577 -65.132 1.00 95.25 201 LYS A O 1
ATOM 1573 N N . ASP A 1 202 ? 53.805 7.561 -66.051 1.00 95.25 202 ASP A N 1
ATOM 1574 C CA . ASP A 1 202 ? 53.323 8.367 -64.919 1.00 95.25 202 ASP A CA 1
ATOM 1575 C C . ASP A 1 202 ? 51.816 8.147 -64.674 1.00 95.25 202 ASP A C 1
ATOM 1577 O O . ASP A 1 202 ? 51.386 7.951 -63.535 1.00 95.25 202 ASP A O 1
ATOM 1581 N N . VAL A 1 203 ? 51.013 8.096 -65.745 1.00 95.00 203 VAL A N 1
ATOM 1582 C CA . VAL A 1 203 ? 49.574 7.787 -65.679 1.00 95.00 203 VAL A CA 1
ATOM 1583 C C . VAL A 1 203 ? 49.333 6.345 -65.219 1.00 95.00 203 VAL A C 1
ATOM 1585 O O . VAL A 1 203 ? 48.409 6.086 -64.445 1.00 95.00 203 VAL A O 1
ATOM 1588 N N . GLU A 1 204 ? 50.160 5.387 -65.645 1.00 94.06 204 GLU A N 1
ATOM 1589 C CA . GLU A 1 204 ? 50.067 3.993 -65.205 1.00 94.06 204 GLU A CA 1
ATOM 1590 C C . GLU A 1 204 ? 50.377 3.840 -63.711 1.00 94.06 204 GLU A C 1
ATOM 1592 O O . GLU A 1 204 ? 49.680 3.106 -63.001 1.00 94.06 204 GLU A O 1
ATOM 1597 N N . GLU A 1 205 ? 51.399 4.541 -63.222 1.00 95.50 205 GLU A N 1
ATOM 1598 C CA . GLU A 1 205 ? 51.768 4.589 -61.809 1.00 95.50 205 GLU A CA 1
ATOM 1599 C C . GLU A 1 205 ? 50.684 5.281 -60.968 1.00 95.50 205 GLU A C 1
ATOM 1601 O O . GLU A 1 205 ? 50.317 4.775 -59.900 1.00 95.50 205 GLU A O 1
ATOM 1606 N N . GLU A 1 206 ? 50.103 6.379 -61.463 1.00 95.94 206 GLU A N 1
ATOM 1607 C CA . GLU A 1 206 ? 48.981 7.064 -60.815 1.00 95.94 206 GLU A CA 1
ATOM 1608 C C . GLU A 1 206 ? 47.738 6.168 -60.740 1.00 95.94 206 GLU A C 1
ATOM 1610 O O . GLU A 1 206 ? 47.151 6.019 -59.665 1.00 95.94 206 GLU A O 1
ATOM 1615 N N . ARG A 1 207 ? 47.386 5.476 -61.829 1.00 95.62 207 ARG A N 1
ATOM 1616 C CA . ARG A 1 207 ? 46.313 4.469 -61.857 1.00 95.62 207 ARG A CA 1
ATOM 1617 C C . ARG A 1 207 ? 46.545 3.370 -60.819 1.00 95.62 207 ARG A C 1
ATOM 1619 O O . ARG A 1 207 ? 45.628 3.029 -60.074 1.00 95.62 207 ARG A O 1
ATOM 1626 N N . ASN A 1 208 ? 47.765 2.840 -60.719 1.00 95.81 208 ASN A N 1
ATOM 1627 C CA . ASN A 1 208 ? 48.106 1.804 -59.739 1.00 95.81 208 ASN A CA 1
ATOM 1628 C C . ASN A 1 208 ? 48.023 2.317 -58.292 1.00 95.81 208 ASN A C 1
ATOM 1630 O O . ASN A 1 208 ? 47.571 1.597 -57.394 1.00 95.81 208 ASN A O 1
ATOM 1634 N N . ARG A 1 209 ? 48.424 3.570 -58.043 1.00 97.25 209 ARG A N 1
ATOM 1635 C CA . ARG A 1 209 ? 48.264 4.227 -56.739 1.00 97.25 209 ARG A CA 1
ATOM 1636 C C . ARG A 1 209 ? 46.787 4.402 -56.388 1.00 97.25 209 ARG A C 1
ATOM 1638 O O . ARG A 1 209 ? 46.394 4.039 -55.279 1.00 97.25 209 ARG A O 1
ATOM 1645 N N . LEU A 1 210 ? 45.985 4.911 -57.324 1.00 97.00 210 LEU A N 1
ATOM 1646 C CA . LEU A 1 210 ? 44.545 5.093 -57.152 1.00 97.00 210 LEU A CA 1
ATOM 1647 C C . LEU A 1 210 ? 43.851 3.761 -56.864 1.00 97.00 210 LEU A C 1
ATOM 1649 O O . LEU A 1 210 ? 43.071 3.683 -55.916 1.00 97.00 210 LEU A O 1
ATOM 1653 N N . LEU A 1 211 ? 44.208 2.698 -57.590 1.00 96.38 211 LEU A N 1
ATOM 1654 C CA . LEU A 1 211 ? 43.678 1.355 -57.368 1.00 96.38 211 LEU A CA 1
ATOM 1655 C C . LEU A 1 211 ? 43.947 0.869 -55.936 1.00 96.38 211 LEU A C 1
ATOM 1657 O O . LEU A 1 211 ? 43.022 0.444 -55.250 1.00 96.38 211 LEU A O 1
ATOM 1661 N N . ARG A 1 212 ? 45.182 1.011 -55.429 1.00 96.19 212 ARG A N 1
ATOM 1662 C CA . ARG A 1 212 ? 45.517 0.652 -54.035 1.00 96.19 212 ARG A CA 1
ATOM 1663 C C . ARG A 1 212 ? 44.705 1.455 -53.019 1.00 96.19 212 ARG A C 1
ATOM 1665 O O . ARG A 1 212 ? 44.223 0.886 -52.041 1.00 96.19 212 ARG A O 1
ATOM 1672 N N . THR A 1 213 ? 44.547 2.764 -53.237 1.00 96.00 213 THR A N 1
ATOM 1673 C CA . THR A 1 213 ? 43.748 3.609 -52.336 1.00 96.00 213 THR A CA 1
ATOM 1674 C C . THR A 1 213 ? 42.263 3.264 -52.378 1.00 96.00 213 THR A C 1
ATOM 1676 O O . THR A 1 213 ? 41.631 3.239 -51.327 1.00 96.00 213 THR A O 1
ATOM 1679 N N . ASN A 1 214 ? 41.725 2.934 -53.555 1.00 95.94 214 ASN A N 1
ATOM 1680 C CA . ASN A 1 214 ? 40.334 2.532 -53.728 1.00 95.94 214 ASN A CA 1
ATOM 1681 C C . ASN A 1 214 ? 40.064 1.201 -53.011 1.00 95.94 214 ASN A C 1
ATOM 1683 O O . ASN A 1 214 ? 39.143 1.125 -52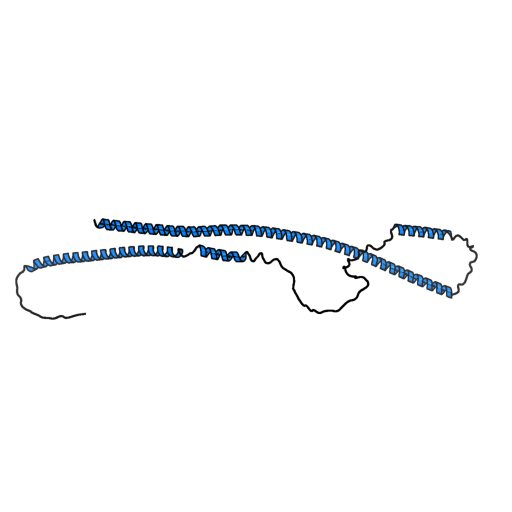.205 1.00 95.94 214 ASN A O 1
ATOM 1687 N N . THR A 1 215 ? 40.945 0.204 -53.165 1.00 97.00 215 THR A N 1
ATOM 1688 C CA . THR A 1 215 ? 40.853 -1.066 -52.425 1.00 97.00 215 THR A CA 1
ATOM 1689 C C . THR A 1 215 ? 40.906 -0.857 -50.909 1.00 97.00 215 THR A C 1
ATOM 1691 O O . THR A 1 215 ? 40.114 -1.447 -50.175 1.00 97.00 215 THR A O 1
ATOM 1694 N N . ALA A 1 216 ? 41.802 0.004 -50.414 1.00 96.44 216 ALA A N 1
ATOM 1695 C CA . ALA A 1 216 ? 41.887 0.310 -48.984 1.00 96.44 216 ALA A CA 1
ATOM 1696 C C . ALA A 1 216 ? 40.620 1.016 -48.462 1.00 96.44 216 ALA A C 1
ATOM 1698 O O . ALA A 1 216 ? 40.124 0.688 -47.382 1.00 96.44 216 ALA A O 1
ATOM 1699 N N . GLN A 1 217 ? 40.069 1.956 -49.236 1.00 96.88 217 GLN A N 1
ATOM 1700 C CA . GLN A 1 217 ? 38.806 2.623 -48.915 1.00 96.88 217 GLN A CA 1
ATOM 1701 C C . GLN A 1 217 ? 37.633 1.637 -48.919 1.00 96.88 217 GLN A C 1
ATOM 1703 O O . GLN A 1 217 ? 36.828 1.658 -47.989 1.00 96.88 217 GLN A O 1
ATOM 1708 N N . GLN A 1 218 ? 37.569 0.733 -49.897 1.00 96.31 218 GLN A N 1
ATOM 1709 C CA . GLN A 1 218 ? 36.530 -0.289 -49.995 1.00 96.31 218 GLN A CA 1
ATOM 1710 C C . GLN A 1 218 ? 36.537 -1.218 -48.770 1.00 96.31 218 GLN A C 1
ATOM 1712 O O . GLN A 1 218 ? 35.502 -1.410 -48.131 1.00 96.31 218 GLN A O 1
ATOM 1717 N N . GLN A 1 219 ? 37.715 -1.695 -48.351 1.00 97.12 219 GLN A N 1
ATOM 1718 C CA . GLN A 1 219 ? 37.866 -2.483 -47.118 1.00 97.12 219 GLN A CA 1
ATOM 1719 C C . GLN A 1 219 ? 37.422 -1.705 -45.870 1.00 97.12 219 GLN A C 1
ATOM 1721 O O . GLN A 1 219 ? 36.819 -2.264 -44.949 1.00 97.12 219 GLN A O 1
ATOM 1726 N N . GLN A 1 220 ? 37.706 -0.401 -45.819 1.00 97.19 220 GLN A N 1
ATOM 1727 C CA . GLN A 1 220 ? 37.284 0.442 -44.706 1.00 97.19 220 GLN A CA 1
ATOM 1728 C C . GLN A 1 220 ? 35.758 0.625 -44.672 1.00 97.19 220 GLN A C 1
ATOM 1730 O O 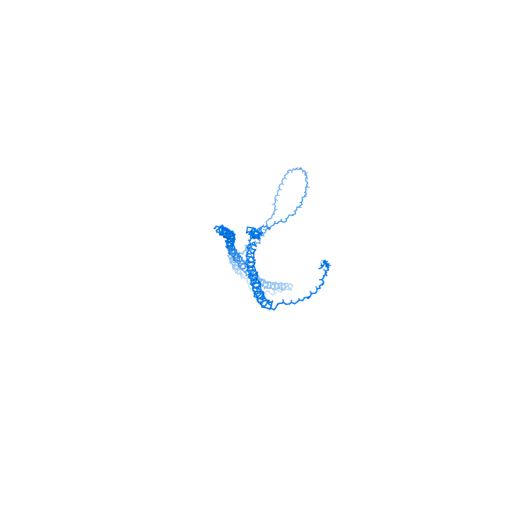. GLN A 1 220 ? 35.173 0.581 -43.588 1.00 97.19 220 GLN A O 1
ATOM 1735 N N . ILE A 1 221 ? 35.109 0.785 -45.828 1.00 97.25 221 ILE A N 1
ATOM 1736 C CA . ILE A 1 221 ? 33.646 0.872 -45.948 1.00 97.25 221 ILE A CA 1
ATOM 1737 C C . ILE A 1 221 ? 32.993 -0.418 -45.453 1.00 97.25 221 ILE A C 1
ATOM 1739 O O . ILE A 1 221 ? 32.080 -0.359 -44.631 1.00 97.25 221 ILE A O 1
ATOM 1743 N N . GLU A 1 222 ? 33.484 -1.581 -45.881 1.00 97.06 222 GLU A N 1
ATOM 1744 C CA . GLU A 1 222 ? 32.963 -2.878 -45.434 1.00 97.06 222 GLU A CA 1
ATOM 1745 C C . GLU A 1 222 ? 33.114 -3.066 -43.922 1.00 97.06 222 GLU A C 1
ATOM 1747 O O . GLU A 1 222 ? 32.171 -3.482 -43.241 1.00 97.06 222 GLU A O 1
ATOM 1752 N N . LYS A 1 223 ? 34.267 -2.677 -43.364 1.00 97.81 223 LYS A N 1
ATOM 1753 C CA . LYS A 1 223 ? 34.490 -2.698 -41.914 1.00 97.81 223 LYS A CA 1
ATOM 1754 C C . LYS A 1 223 ? 33.499 -1.797 -41.175 1.00 97.81 223 LYS A C 1
ATOM 1756 O O . LYS A 1 223 ? 32.922 -2.222 -40.174 1.00 97.81 223 LYS A O 1
ATOM 1761 N N . HIS A 1 224 ? 33.289 -0.567 -41.647 1.00 96.94 224 HIS A N 1
ATOM 1762 C CA . HIS A 1 224 ? 32.327 0.362 -41.044 1.00 96.94 224 HIS A CA 1
ATOM 1763 C C . HIS A 1 224 ? 30.890 -0.138 -41.162 1.00 96.94 224 HIS A C 1
ATOM 1765 O O . HIS A 1 224 ? 30.137 -0.027 -40.196 1.00 96.94 224 HIS A O 1
ATOM 1771 N N . LYS A 1 225 ? 30.522 -0.739 -42.298 1.00 97.88 225 LYS A N 1
ATOM 1772 C CA . LYS A 1 225 ? 29.207 -1.352 -42.507 1.00 97.88 225 LYS A CA 1
ATOM 1773 C C . LYS A 1 225 ? 28.956 -2.462 -41.488 1.00 97.88 225 LYS A C 1
ATOM 1775 O O . LYS A 1 225 ? 27.959 -2.410 -40.773 1.00 97.88 225 LYS A O 1
ATOM 1780 N N . LYS A 1 226 ? 29.910 -3.386 -41.329 1.00 97.25 226 LYS A N 1
ATOM 1781 C CA . LYS A 1 226 ? 29.823 -4.459 -40.328 1.00 97.25 226 LYS A CA 1
ATOM 1782 C C . LYS A 1 226 ? 29.703 -3.912 -38.902 1.00 97.25 226 LYS A C 1
ATOM 1784 O O . LYS A 1 226 ? 28.829 -4.338 -38.154 1.00 97.25 226 LYS A O 1
ATOM 1789 N N . MET A 1 227 ? 30.536 -2.937 -38.525 1.00 96.56 227 MET A N 1
ATOM 1790 C CA . MET A 1 227 ? 30.442 -2.314 -37.197 1.00 96.56 227 MET A CA 1
ATOM 1791 C C . MET A 1 227 ? 29.091 -1.617 -36.980 1.00 96.56 227 MET A C 1
ATOM 1793 O O . MET A 1 227 ? 28.533 -1.691 -35.887 1.00 96.56 227 MET A O 1
ATOM 1797 N N . SER A 1 228 ? 28.547 -0.957 -38.004 1.00 95.88 228 SER A N 1
ATOM 1798 C CA . SER A 1 228 ? 27.240 -0.300 -37.932 1.00 95.88 228 SER A CA 1
ATOM 1799 C C . SER A 1 228 ? 26.100 -1.304 -37.733 1.00 95.88 228 SER A C 1
ATOM 1801 O O . SER A 1 228 ? 25.250 -1.087 -36.869 1.00 95.88 228 SER A O 1
ATOM 1803 N N . GLU A 1 229 ? 26.109 -2.422 -38.462 1.00 96.75 229 GLU A N 1
ATOM 1804 C CA . GLU A 1 229 ? 25.127 -3.503 -38.315 1.00 96.75 229 GLU A CA 1
ATOM 1805 C C . GLU A 1 229 ? 25.193 -4.150 -36.922 1.00 96.75 229 GLU A C 1
ATOM 1807 O O . GLU A 1 229 ? 24.157 -4.347 -36.285 1.00 96.75 229 GLU A O 1
ATOM 1812 N N . GLU A 1 230 ? 26.396 -4.398 -36.393 1.00 96.81 230 GLU A N 1
ATOM 1813 C CA . GLU A 1 230 ? 26.581 -4.918 -35.032 1.00 96.81 230 GLU A CA 1
ATOM 1814 C C . GLU A 1 230 ? 26.050 -3.955 -33.960 1.00 96.81 230 GLU A C 1
ATOM 1816 O O . GLU A 1 230 ? 25.415 -4.383 -32.992 1.00 96.81 230 GLU A O 1
ATOM 1821 N N . VAL A 1 231 ? 26.301 -2.649 -34.111 1.00 96.75 231 VAL A N 1
ATOM 1822 C CA . VAL A 1 231 ? 25.778 -1.624 -33.194 1.00 96.75 231 VAL A CA 1
ATOM 1823 C C . VAL A 1 231 ? 24.256 -1.554 -33.274 1.00 96.75 231 VAL A C 1
ATOM 1825 O O . VAL A 1 231 ? 23.603 -1.493 -32.232 1.00 96.75 231 VAL A O 1
ATOM 1828 N N . LYS A 1 232 ? 23.682 -1.619 -34.479 1.00 97.56 232 LYS A N 1
ATOM 1829 C CA . LYS A 1 232 ? 22.230 -1.622 -34.678 1.00 97.56 232 LYS A CA 1
ATOM 1830 C C . LYS A 1 232 ? 21.581 -2.842 -34.019 1.00 97.56 232 LYS A C 1
ATOM 1832 O O . LYS A 1 232 ? 20.675 -2.676 -33.213 1.00 97.56 232 LYS A O 1
ATOM 1837 N N . GLY A 1 233 ? 22.120 -4.042 -34.244 1.00 97.50 233 GLY A N 1
ATOM 1838 C CA . GLY A 1 233 ? 21.617 -5.265 -33.608 1.00 97.50 233 GLY A CA 1
ATOM 1839 C C . GLY A 1 233 ? 21.703 -5.231 -32.077 1.00 97.50 233 GLY A C 1
ATOM 1840 O O . GLY A 1 233 ? 20.776 -5.656 -31.386 1.00 97.50 233 GLY A O 1
ATOM 1841 N N . LYS A 1 234 ? 22.786 -4.668 -31.520 1.00 97.69 234 LYS A N 1
ATOM 1842 C CA . LYS A 1 234 ? 22.904 -4.438 -30.069 1.00 97.69 234 LYS A CA 1
ATOM 1843 C C . LYS A 1 234 ? 21.867 -3.435 -29.566 1.00 97.69 234 LYS A C 1
ATOM 1845 O O . LYS A 1 234 ? 21.276 -3.674 -28.518 1.00 97.69 234 LYS A O 1
ATOM 1850 N N . SER A 1 235 ? 21.638 -2.345 -30.297 1.00 97.25 235 SER A N 1
ATOM 1851 C CA . SER A 1 235 ? 20.627 -1.338 -29.958 1.00 97.25 235 SER A CA 1
ATOM 1852 C C . SER A 1 235 ? 19.225 -1.949 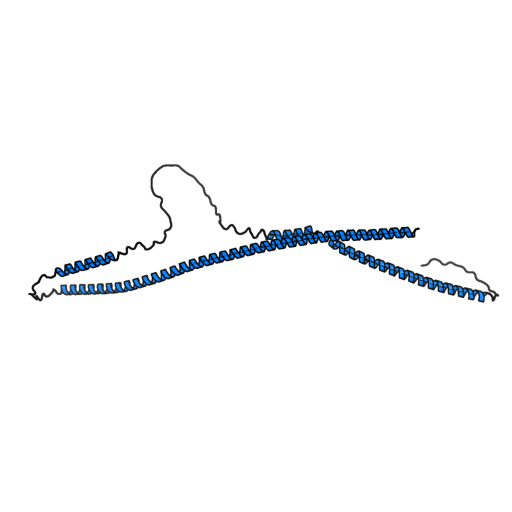-29.911 1.00 97.25 235 SER A C 1
ATOM 1854 O O . SER A 1 235 ? 18.538 -1.795 -28.906 1.00 97.25 235 SER A O 1
ATOM 1856 N N . ASP A 1 236 ? 18.840 -2.711 -30.936 1.00 97.38 236 ASP A N 1
ATOM 1857 C CA . ASP A 1 236 ? 17.519 -3.347 -31.029 1.00 97.38 236 ASP A CA 1
ATOM 1858 C C . ASP A 1 236 ? 17.307 -4.381 -29.901 1.00 97.38 236 ASP A C 1
ATOM 1860 O O . ASP A 1 236 ? 16.236 -4.468 -29.288 1.00 97.38 236 ASP A O 1
ATOM 1864 N N . SER A 1 237 ? 18.357 -5.142 -29.563 1.00 97.44 237 SER A N 1
ATOM 1865 C CA . SER A 1 237 ? 18.341 -6.080 -28.432 1.00 97.44 237 SER A CA 1
ATOM 1866 C C . SER A 1 237 ? 18.189 -5.363 -27.088 1.00 97.44 237 SER A C 1
ATOM 1868 O O . SER A 1 237 ? 17.366 -5.763 -26.261 1.00 97.44 237 SER A O 1
ATOM 1870 N N . LEU A 1 238 ? 18.935 -4.276 -26.869 1.00 97.25 238 LEU A N 1
ATOM 1871 C CA . LEU A 1 238 ? 18.824 -3.467 -25.654 1.00 97.25 238 LEU A CA 1
ATOM 1872 C C . LEU A 1 238 ? 17.449 -2.806 -25.534 1.00 97.25 238 LEU A C 1
ATOM 1874 O O . LEU A 1 238 ? 16.887 -2.773 -24.442 1.00 97.25 238 LEU A O 1
ATOM 1878 N N . GLU A 1 239 ? 16.879 -2.320 -26.635 1.00 97.38 239 GLU A N 1
ATOM 1879 C CA . GLU A 1 239 ? 15.533 -1.744 -26.652 1.00 97.38 239 GLU A CA 1
ATOM 1880 C C . GLU A 1 239 ? 14.470 -2.789 -26.283 1.00 97.38 239 GLU A C 1
ATOM 1882 O O . GLU A 1 239 ? 13.593 -2.527 -25.454 1.00 97.38 239 GLU A O 1
ATOM 1887 N N . THR A 1 240 ? 14.609 -4.011 -26.802 1.00 97.44 240 THR A N 1
ATOM 1888 C CA . THR A 1 240 ? 13.741 -5.144 -26.448 1.00 97.44 240 THR A CA 1
ATOM 1889 C C . THR A 1 240 ? 13.858 -5.500 -24.963 1.00 97.44 240 THR A C 1
ATOM 1891 O O . THR A 1 240 ? 12.841 -5.645 -24.281 1.00 97.44 240 THR A O 1
ATOM 1894 N N . GLN A 1 241 ? 15.082 -5.582 -24.429 1.00 97.62 241 GLN A N 1
ATOM 1895 C CA . GLN A 1 241 ? 15.324 -5.855 -23.007 1.00 97.62 241 GLN A CA 1
ATOM 1896 C C . GLN A 1 241 ? 14.769 -4.748 -22.104 1.00 97.62 241 GLN A C 1
ATOM 1898 O O . GLN A 1 241 ? 14.138 -5.038 -21.090 1.00 97.62 241 GLN A O 1
ATOM 1903 N N . LEU A 1 242 ? 14.943 -3.478 -22.481 1.00 96.94 242 LEU A N 1
ATOM 1904 C CA . LEU A 1 242 ? 14.381 -2.343 -21.750 1.00 96.94 242 LEU A CA 1
ATOM 1905 C C . LEU A 1 242 ? 12.852 -2.378 -21.733 1.00 96.94 242 LEU A C 1
ATOM 1907 O O . LEU A 1 242 ? 12.249 -2.076 -20.706 1.00 96.94 242 LEU A O 1
ATOM 1911 N N . SER A 1 243 ? 12.222 -2.736 -22.852 1.00 97.50 243 SER A N 1
ATOM 1912 C CA . SER A 1 243 ? 10.768 -2.888 -22.933 1.00 97.50 243 SER A CA 1
ATOM 1913 C C . SER A 1 243 ? 10.266 -4.009 -22.016 1.00 97.50 243 SER A C 1
ATOM 1915 O O . SER A 1 243 ? 9.327 -3.801 -21.244 1.00 97.50 243 SER A O 1
ATOM 1917 N N . ALA A 1 244 ? 10.944 -5.162 -22.026 1.00 97.50 244 ALA A N 1
ATOM 1918 C CA . ALA A 1 244 ? 10.627 -6.289 -21.152 1.00 97.50 244 ALA A CA 1
ATOM 1919 C C . ALA A 1 244 ? 10.776 -5.922 -19.666 1.00 97.50 244 ALA A C 1
ATOM 1921 O O . ALA A 1 244 ? 9.826 -6.072 -18.904 1.00 97.50 244 ALA A O 1
ATOM 1922 N N . LEU A 1 245 ? 11.909 -5.332 -19.273 1.00 97.38 245 LEU A N 1
ATOM 1923 C CA . LEU A 1 245 ? 12.153 -4.914 -17.888 1.00 97.38 245 LEU A CA 1
ATOM 1924 C C . LEU A 1 245 ? 11.150 -3.865 -17.402 1.00 97.38 245 LEU A C 1
ATOM 1926 O O . LEU A 1 245 ? 10.703 -3.926 -16.259 1.00 97.38 245 LEU A O 1
ATOM 1930 N N . LYS A 1 246 ? 10.764 -2.908 -18.255 1.00 97.38 246 LYS A N 1
ATOM 1931 C CA . LYS A 1 246 ? 9.726 -1.921 -17.916 1.00 97.38 246 LYS A CA 1
ATOM 1932 C C . LYS A 1 246 ? 8.377 -2.584 -17.663 1.00 97.38 246 LYS A C 1
ATOM 1934 O O . LYS A 1 246 ? 7.677 -2.191 -16.731 1.00 97.38 246 LYS A O 1
ATOM 1939 N N . LYS A 1 247 ? 8.013 -3.569 -18.487 1.00 97.62 247 LYS A N 1
ATOM 1940 C CA . LYS A 1 247 ? 6.770 -4.322 -18.325 1.00 97.62 247 LYS A CA 1
ATOM 1941 C C . LYS A 1 247 ? 6.790 -5.147 -17.039 1.00 97.62 247 LYS A C 1
ATOM 1943 O O . LYS A 1 247 ? 5.845 -5.057 -16.263 1.00 97.62 247 LYS A O 1
ATOM 1948 N N . ASP A 1 248 ? 7.875 -5.871 -16.787 1.00 97.06 248 ASP A N 1
ATOM 1949 C CA . ASP A 1 248 ? 8.026 -6.684 -15.580 1.00 97.06 248 ASP A CA 1
ATOM 1950 C C . ASP A 1 248 ? 7.984 -5.814 -14.318 1.00 97.06 248 ASP A C 1
ATOM 1952 O O . ASP A 1 248 ? 7.250 -6.130 -13.384 1.00 97.06 248 ASP A O 1
ATOM 1956 N N . ALA A 1 249 ? 8.684 -4.672 -14.312 1.00 96.50 249 ALA A N 1
ATOM 1957 C CA . ALA A 1 249 ? 8.638 -3.712 -13.210 1.00 96.50 249 ALA A CA 1
ATOM 1958 C C . ALA A 1 249 ? 7.202 -3.231 -12.945 1.00 96.50 249 ALA A C 1
ATOM 1960 O O . ALA A 1 249 ? 6.706 -3.349 -11.824 1.00 96.50 249 ALA A O 1
ATOM 1961 N N . HIS A 1 250 ? 6.495 -2.787 -13.988 1.00 97.06 250 HIS A N 1
ATOM 1962 C CA . HIS A 1 250 ? 5.102 -2.358 -13.877 1.00 97.06 250 HIS A CA 1
ATOM 1963 C C . HIS A 1 250 ? 4.186 -3.471 -13.338 1.00 97.06 250 HIS A C 1
ATOM 1965 O O . HIS A 1 250 ? 3.359 -3.228 -12.458 1.00 97.06 250 HIS A O 1
ATOM 1971 N N . ASP A 1 251 ? 4.336 -4.703 -13.827 1.00 97.19 251 ASP A N 1
ATOM 1972 C CA . ASP A 1 251 ? 3.523 -5.836 -13.382 1.00 97.19 251 ASP A CA 1
ATOM 1973 C C . ASP A 1 251 ? 3.830 -6.226 -11.927 1.00 97.19 251 ASP A C 1
ATOM 1975 O O . ASP A 1 251 ? 2.917 -6.594 -11.180 1.00 97.19 251 ASP A O 1
ATOM 1979 N N . THR A 1 252 ? 5.089 -6.114 -11.487 1.00 96.69 252 THR A N 1
ATOM 1980 C CA . THR A 1 252 ? 5.463 -6.327 -10.080 1.00 96.69 252 THR A CA 1
ATOM 1981 C C . THR A 1 252 ? 4.903 -5.247 -9.160 1.00 96.69 252 THR A C 1
ATOM 1983 O O . THR A 1 252 ? 4.326 -5.580 -8.122 1.00 96.69 252 THR A O 1
ATOM 1986 N N . ASP A 1 253 ? 4.984 -3.977 -9.560 1.00 96.81 253 ASP A N 1
ATOM 1987 C CA . ASP A 1 253 ? 4.443 -2.854 -8.795 1.00 96.81 253 ASP A CA 1
ATOM 1988 C C . ASP A 1 253 ? 2.923 -2.949 -8.684 1.00 96.81 253 ASP A C 1
ATOM 1990 O O . ASP A 1 253 ? 2.367 -2.789 -7.597 1.00 96.81 253 ASP A O 1
ATOM 1994 N N . LYS A 1 254 ? 2.246 -3.305 -9.781 1.00 97.50 254 LYS A N 1
ATOM 1995 C CA . LYS A 1 254 ? 0.801 -3.533 -9.790 1.00 97.50 254 LYS A CA 1
ATOM 1996 C C . LYS A 1 254 ? 0.397 -4.641 -8.815 1.00 97.50 254 LYS A C 1
ATOM 1998 O O . LYS A 1 254 ? -0.496 -4.430 -7.997 1.00 97.50 254 LYS A O 1
ATOM 2003 N N . LYS A 1 255 ? 1.076 -5.794 -8.844 1.00 97.81 255 LYS A N 1
ATOM 2004 C CA . LYS A 1 255 ? 0.814 -6.900 -7.902 1.00 97.81 255 LYS A CA 1
ATOM 2005 C C . LYS A 1 255 ? 1.048 -6.479 -6.453 1.00 97.81 255 LYS A C 1
ATOM 2007 O O . LYS A 1 255 ? 0.240 -6.800 -5.584 1.00 97.81 255 LYS A O 1
ATOM 2012 N N . ARG A 1 256 ? 2.132 -5.745 -6.184 1.00 97.56 256 ARG A N 1
ATOM 2013 C CA . ARG A 1 256 ? 2.441 -5.233 -4.843 1.00 97.56 256 ARG A CA 1
ATOM 2014 C C . ARG A 1 256 ? 1.374 -4.253 -4.359 1.00 97.56 256 ARG A C 1
ATOM 2016 O O . ARG A 1 256 ? 0.961 -4.329 -3.205 1.00 97.56 256 ARG A O 1
ATOM 2023 N N . LEU A 1 257 ? 0.906 -3.363 -5.232 1.00 97.00 257 LEU A N 1
ATOM 2024 C CA . LEU A 1 257 ? -0.160 -2.415 -4.922 1.00 97.00 257 LEU A CA 1
ATOM 2025 C C . LEU A 1 257 ? -1.474 -3.138 -4.601 1.00 97.00 257 LEU A C 1
ATOM 2027 O O . LEU A 1 257 ? -2.106 -2.835 -3.593 1.00 97.00 257 LEU A O 1
ATOM 2031 N N . GLU A 1 258 ? -1.861 -4.127 -5.409 1.00 97.44 258 GLU A N 1
ATOM 2032 C CA . GLU A 1 258 ? -3.059 -4.943 -5.175 1.00 97.44 258 GLU A CA 1
ATOM 2033 C C . GLU A 1 258 ? -2.987 -5.700 -3.838 1.00 97.44 258 GLU A C 1
ATOM 2035 O O . GLU A 1 258 ? -3.957 -5.702 -3.074 1.00 97.44 258 GLU A O 1
ATOM 2040 N N . GLN A 1 259 ? -1.828 -6.283 -3.512 1.00 97.69 259 GLN A N 1
ATOM 2041 C CA . GLN A 1 259 ? -1.592 -6.936 -2.222 1.00 97.69 259 GLN A CA 1
ATOM 2042 C C . GLN A 1 259 ? -1.759 -5.957 -1.058 1.00 97.69 259 GLN A C 1
ATOM 2044 O O . GLN A 1 259 ? -2.563 -6.220 -0.161 1.00 97.69 259 GLN A O 1
ATOM 2049 N N . LEU A 1 260 ? -1.082 -4.805 -1.107 1.00 97.88 260 LEU A N 1
ATOM 2050 C CA . LEU A 1 260 ? -1.170 -3.779 -0.066 1.00 97.88 260 LEU A CA 1
ATOM 2051 C C . LEU A 1 260 ? -2.599 -3.252 0.108 1.00 97.88 260 LEU A C 1
ATOM 2053 O O . LEU A 1 260 ? -3.051 -3.087 1.238 1.00 97.88 260 LEU A O 1
ATOM 2057 N N . LEU A 1 261 ? -3.342 -3.033 -0.981 1.00 97.06 261 LEU A N 1
ATOM 2058 C CA . LEU A 1 261 ? -4.747 -2.616 -0.917 1.00 97.06 261 LEU A CA 1
ATOM 2059 C C . LEU A 1 261 ? -5.625 -3.674 -0.239 1.00 97.06 261 LEU A C 1
ATOM 2061 O O . LEU A 1 261 ? -6.480 -3.341 0.585 1.00 97.06 261 LEU A O 1
ATOM 2065 N N . SER A 1 262 ? -5.418 -4.951 -0.566 1.00 97.06 262 SER A N 1
ATOM 2066 C CA . SER A 1 262 ? -6.177 -6.050 0.037 1.00 97.06 262 SER A CA 1
ATOM 2067 C C . SER A 1 262 ? -5.892 -6.202 1.536 1.00 97.06 262 SER A C 1
ATOM 2069 O O . SER A 1 262 ? -6.820 -6.397 2.327 1.00 97.06 262 SER A O 1
ATOM 2071 N N . GLU A 1 263 ? -4.628 -6.047 1.936 1.00 97.19 263 GLU A N 1
ATOM 2072 C CA . GLU A 1 263 ? -4.194 -6.106 3.328 1.00 97.19 263 GLU A CA 1
ATOM 2073 C C . GLU A 1 263 ? -4.721 -4.909 4.118 1.00 97.19 263 GLU A C 1
ATOM 2075 O O . GLU A 1 263 ? -5.299 -5.091 5.189 1.00 97.19 263 GLU A O 1
ATOM 2080 N N . ASN A 1 264 ? -4.634 -3.703 3.556 1.00 96.00 264 ASN A N 1
ATOM 2081 C CA . ASN A 1 264 ? -5.163 -2.493 4.176 1.00 96.00 264 ASN A CA 1
ATOM 2082 C C . ASN A 1 264 ? -6.676 -2.616 4.429 1.00 96.00 264 ASN A C 1
ATOM 2084 O O . ASN A 1 264 ? -7.137 -2.429 5.552 1.00 96.00 264 ASN A O 1
ATOM 2088 N N . LYS A 1 265 ? -7.438 -3.101 3.438 1.00 97.56 265 LYS A N 1
ATOM 2089 C CA . LYS A 1 265 ? -8.876 -3.374 3.593 1.00 97.56 265 LYS A CA 1
ATOM 2090 C C . LYS A 1 265 ? -9.172 -4.411 4.683 1.00 97.56 265 LYS A C 1
ATOM 2092 O O . LYS A 1 265 ? -10.193 -4.319 5.366 1.00 97.56 265 LYS A O 1
ATOM 2097 N N . LYS A 1 266 ? -8.322 -5.431 4.841 1.00 98.00 266 LYS A N 1
ATOM 2098 C CA . LYS A 1 266 ? -8.461 -6.435 5.909 1.00 98.00 266 LYS A CA 1
ATOM 2099 C C . LYS A 1 266 ? -8.177 -5.821 7.282 1.00 98.00 266 LYS A C 1
ATOM 2101 O O . LYS A 1 266 ? -8.952 -6.054 8.209 1.00 98.00 266 LYS A O 1
ATOM 2106 N N . LEU A 1 267 ? -7.118 -5.023 7.396 1.00 97.56 267 LEU A N 1
ATOM 2107 C CA . LEU A 1 267 ? -6.752 -4.323 8.626 1.00 97.56 267 LEU A CA 1
ATOM 2108 C C . LEU A 1 267 ? -7.830 -3.321 9.049 1.00 97.56 267 LEU A C 1
ATOM 2110 O O . LEU A 1 267 ? -8.190 -3.282 10.221 1.00 97.56 267 LEU A O 1
ATOM 2114 N N . GLU A 1 268 ? -8.416 -2.573 8.112 1.00 95.31 268 GLU A N 1
ATOM 2115 C CA . GLU A 1 268 ? -9.535 -1.669 8.402 1.00 95.31 268 GLU A CA 1
ATOM 2116 C C . GLU A 1 268 ? -10.745 -2.415 8.978 1.00 95.31 268 GLU A C 1
ATOM 2118 O O . GLU A 1 268 ? -11.340 -1.960 9.956 1.00 95.31 268 GLU A O 1
ATOM 2123 N N . LYS A 1 269 ? -11.086 -3.591 8.433 1.00 96.81 269 LYS A N 1
ATOM 2124 C CA . LYS A 1 269 ? -12.168 -4.426 8.980 1.00 96.81 269 LYS A CA 1
ATOM 2125 C C . LYS A 1 269 ? -11.870 -4.883 10.404 1.00 96.81 269 LYS A C 1
ATOM 2127 O O . LYS A 1 269 ? -12.705 -4.687 11.281 1.00 96.81 269 LYS A O 1
ATOM 2132 N N . GLN A 1 270 ? -10.676 -5.427 10.643 1.00 97.50 270 GLN A N 1
ATOM 2133 C CA . GLN A 1 270 ? -10.261 -5.872 11.977 1.00 97.50 270 GLN A CA 1
ATOM 2134 C C . GLN A 1 270 ? -10.250 -4.714 12.983 1.00 97.50 270 GLN A C 1
ATOM 2136 O O . GLN A 1 270 ? -10.727 -4.870 14.106 1.00 97.50 270 GLN A O 1
ATOM 2141 N N . LYS A 1 271 ? -9.778 -3.531 12.566 1.00 95.81 271 LYS A N 1
ATOM 2142 C CA . LYS A 1 271 ? -9.836 -2.308 13.374 1.00 95.81 271 LYS A CA 1
ATOM 2143 C C . LYS A 1 271 ? -11.278 -1.975 13.751 1.00 95.81 271 LYS A C 1
ATOM 2145 O O . LYS A 1 271 ? -11.561 -1.738 14.919 1.00 95.81 271 LYS A O 1
ATOM 2150 N N . ASN A 1 272 ? -12.192 -1.972 12.783 1.00 92.12 272 ASN A N 1
ATOM 2151 C CA . ASN A 1 272 ? -13.591 -1.613 13.016 1.00 92.12 272 ASN A CA 1
ATOM 2152 C C . ASN A 1 272 ? -14.312 -2.630 13.914 1.00 92.12 272 ASN A 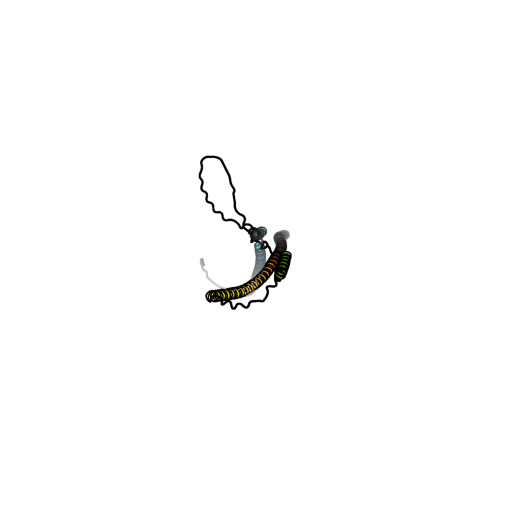C 1
ATOM 2154 O O . ASN A 1 272 ? -15.084 -2.235 14.788 1.00 92.12 272 ASN A O 1
ATOM 2158 N N . GLU A 1 273 ? -14.040 -3.925 13.744 1.00 96.06 273 GLU A N 1
ATOM 2159 C CA . GLU A 1 273 ? -14.557 -4.984 14.618 1.00 96.06 273 GLU A CA 1
ATOM 2160 C C . GLU A 1 273 ? -14.070 -4.805 16.058 1.00 96.06 273 GLU A C 1
ATOM 2162 O O . GLU A 1 273 ? -14.877 -4.828 16.990 1.00 96.06 273 GLU A O 1
ATOM 2167 N N . LEU A 1 274 ? -12.772 -4.545 16.239 1.00 97.00 274 LEU A N 1
ATOM 2168 C CA . LEU A 1 274 ? -12.181 -4.305 17.552 1.00 97.00 274 LEU A CA 1
ATOM 2169 C C . LEU A 1 274 ? -12.754 -3.041 18.209 1.00 97.00 274 LEU A C 1
ATOM 2171 O O . LEU A 1 274 ? -13.160 -3.078 19.370 1.00 97.00 274 LEU A O 1
ATOM 2175 N N . MET A 1 275 ? -12.871 -1.945 17.455 1.00 92.69 275 MET A N 1
ATOM 2176 C CA . MET A 1 275 ? -13.494 -0.702 17.922 1.00 92.69 275 MET A CA 1
ATOM 2177 C C . MET A 1 275 ? -14.954 -0.915 18.332 1.00 92.69 275 MET A C 1
ATOM 2179 O O . MET A 1 275 ? -15.379 -0.438 19.383 1.00 92.69 275 MET A O 1
ATOM 2183 N N . SER A 1 276 ? -15.727 -1.674 17.549 1.00 91.94 276 SER A N 1
ATOM 2184 C CA . SER A 1 276 ? -17.099 -2.046 17.912 1.00 91.94 276 SER A CA 1
ATOM 2185 C C . SER A 1 276 ? -17.138 -2.884 19.196 1.00 91.94 276 SER A C 1
ATOM 2187 O O . SER A 1 276 ? -17.995 -2.656 20.053 1.00 91.94 276 SER A O 1
ATOM 2189 N N . GLY A 1 277 ? -16.195 -3.817 19.359 1.00 94.88 277 GLY A N 1
ATOM 2190 C CA . GLY A 1 277 ? -16.019 -4.608 20.576 1.00 94.88 277 GLY A CA 1
ATOM 2191 C C . GLY A 1 277 ? -15.792 -3.735 21.809 1.00 94.88 277 GLY A C 1
ATOM 2192 O O . GLY A 1 277 ? -16.526 -3.866 22.789 1.00 94.88 277 GLY A O 1
ATOM 2193 N N . PHE A 1 278 ? -14.858 -2.785 21.735 1.00 94.50 278 PHE A N 1
ATOM 2194 C CA . PHE A 1 278 ? -14.595 -1.845 22.827 1.00 94.50 278 PHE A CA 1
ATOM 2195 C C . PHE A 1 278 ? -15.792 -0.940 23.135 1.00 94.50 278 PHE A C 1
ATOM 2197 O O . PHE A 1 278 ? -16.138 -0.782 24.304 1.00 94.50 278 PHE A O 1
ATOM 2204 N N . LYS A 1 279 ? -16.493 -0.417 22.117 1.00 90.38 279 LYS A N 1
ATOM 2205 C CA . LYS A 1 279 ? -17.730 0.366 22.313 1.00 90.38 279 LYS A CA 1
ATOM 2206 C C . LYS A 1 279 ? -18.788 -0.439 23.083 1.00 90.38 279 LYS A C 1
ATOM 2208 O O . LYS A 1 279 ? -19.411 0.076 24.010 1.00 90.38 279 LYS A O 1
ATOM 2213 N N . LYS A 1 280 ? -18.983 -1.717 22.733 1.00 94.50 280 LYS A N 1
ATOM 2214 C CA . LYS A 1 280 ? -19.924 -2.613 23.433 1.00 94.50 280 LYS A CA 1
ATOM 2215 C C . LYS A 1 280 ? -19.486 -2.904 24.867 1.00 94.50 280 LYS A C 1
ATOM 2217 O O . LYS A 1 280 ? -20.324 -2.874 25.763 1.00 94.50 280 LYS A O 1
ATOM 2222 N N . GLN A 1 281 ? -18.197 -3.170 25.085 1.00 95.56 281 GLN A N 1
ATOM 2223 C CA . GLN A 1 281 ? -17.650 -3.401 26.424 1.00 95.56 281 GLN A CA 1
ATOM 2224 C C . GLN A 1 281 ? -17.828 -2.179 27.324 1.00 95.56 281 GLN A C 1
ATOM 2226 O O . GLN A 1 281 ? -18.251 -2.337 28.464 1.00 95.56 281 GLN A O 1
ATOM 2231 N N . MET A 1 282 ? -17.593 -0.971 26.810 1.00 89.69 282 MET A N 1
ATOM 2232 C CA . MET A 1 282 ? -17.785 0.256 27.584 1.00 89.69 282 MET A CA 1
ATOM 2233 C C . MET A 1 282 ? -19.252 0.432 28.006 1.00 89.69 282 MET A C 1
ATOM 2235 O O . MET A 1 282 ? -19.536 0.602 29.187 1.00 89.69 282 MET A O 1
ATOM 2239 N N . LYS A 1 283 ? -20.201 0.240 27.075 1.00 89.25 283 LYS A N 1
ATOM 2240 C CA . LYS A 1 283 ? -21.644 0.271 27.387 1.00 89.25 283 LYS A CA 1
ATOM 2241 C C . LYS A 1 283 ? -22.044 -0.788 28.416 1.00 89.25 283 LYS A C 1
ATOM 2243 O O . LYS A 1 283 ? -22.876 -0.525 29.281 1.00 89.25 283 LYS A O 1
ATOM 2248 N N . LEU A 1 284 ? -21.460 -1.985 28.338 1.00 94.31 284 LEU A N 1
ATOM 2249 C CA . LEU A 1 284 ? -21.688 -3.038 29.327 1.00 94.31 284 LEU A CA 1
ATOM 2250 C C . LEU A 1 284 ? -21.180 -2.620 30.714 1.00 94.31 284 LEU A C 1
ATOM 2252 O O . LEU A 1 284 ? -21.888 -2.825 31.695 1.00 94.31 284 LEU A O 1
ATOM 2256 N N . ILE A 1 285 ? -19.993 -2.013 30.797 1.00 90.94 285 ILE A N 1
ATOM 2257 C CA . ILE A 1 285 ? -19.446 -1.486 32.055 1.00 90.94 285 ILE A CA 1
ATOM 2258 C C . ILE A 1 285 ? -20.412 -0.469 32.674 1.00 90.94 285 ILE A C 1
ATOM 2260 O O . ILE A 1 285 ? -20.700 -0.569 33.866 1.00 90.94 285 ILE A O 1
ATOM 2264 N N . ASP A 1 286 ? -20.964 0.453 31.885 1.00 88.81 286 ASP A N 1
ATOM 2265 C CA . ASP A 1 286 ? -21.903 1.467 32.384 1.00 88.81 286 ASP A CA 1
ATOM 2266 C C . ASP A 1 286 ? -23.192 0.846 32.934 1.00 88.81 286 ASP A C 1
ATOM 2268 O O . ASP A 1 286 ? -23.668 1.217 34.012 1.00 88.81 286 ASP A O 1
ATOM 2272 N N . VAL A 1 287 ? -23.747 -0.143 32.224 1.00 91.19 287 VAL A N 1
ATOM 2273 C CA . VAL A 1 287 ? -24.925 -0.891 32.686 1.00 91.19 287 VAL A CA 1
ATOM 2274 C C . VAL A 1 287 ? -24.621 -1.626 33.992 1.00 91.19 287 VAL A C 1
ATOM 2276 O O . VAL A 1 287 ? -25.406 -1.533 34.935 1.00 91.19 287 VAL A O 1
ATOM 2279 N N . LEU A 1 288 ? -23.480 -2.314 34.078 1.00 94.75 288 LEU A N 1
ATOM 2280 C CA . LEU A 1 288 ? -23.087 -3.066 35.272 1.00 94.75 288 LEU A CA 1
ATOM 2281 C C . LEU A 1 288 ? -22.840 -2.151 36.479 1.00 94.75 288 LEU A C 1
ATOM 2283 O O . LEU A 1 288 ? -23.273 -2.478 37.583 1.00 94.75 288 LEU A O 1
ATOM 2287 N N . LYS A 1 289 ? -22.206 -0.987 36.287 1.00 90.56 289 LYS A N 1
ATOM 2288 C CA . LYS A 1 289 ? -22.035 0.021 37.348 1.00 90.56 289 LYS A CA 1
ATOM 2289 C C . LYS A 1 289 ? -23.383 0.505 37.880 1.00 90.56 289 LYS A C 1
ATOM 2291 O O . LYS A 1 289 ? -23.598 0.510 39.090 1.00 90.56 289 LYS A O 1
ATOM 2296 N N . ARG A 1 290 ? -24.317 0.845 36.984 1.00 87.44 290 ARG A N 1
ATOM 2297 C CA . ARG A 1 290 ? -25.668 1.287 37.360 1.00 87.44 290 ARG A CA 1
ATOM 2298 C C . ARG A 1 290 ? -26.432 0.196 38.112 1.00 87.44 290 ARG A C 1
ATOM 2300 O O . ARG A 1 290 ? -27.057 0.471 39.131 1.00 87.44 290 ARG A O 1
ATOM 2307 N N . GLN A 1 291 ? -26.357 -1.048 37.640 1.00 93.69 291 GLN A N 1
ATOM 2308 C CA . GLN A 1 291 ? -26.962 -2.193 38.323 1.00 93.69 291 GLN A CA 1
ATOM 2309 C C . GLN A 1 291 ? -26.372 -2.397 39.720 1.00 93.69 291 GLN A C 1
ATOM 2311 O O . GLN A 1 291 ? -27.128 -2.571 40.673 1.00 93.69 291 GLN A O 1
ATOM 2316 N N . LYS A 1 292 ? -25.042 -2.323 39.860 1.00 92.19 292 LYS A N 1
ATOM 2317 C CA . LYS A 1 292 ? -24.367 -2.412 41.160 1.00 92.19 292 LYS A CA 1
ATOM 2318 C C . LYS A 1 292 ? -24.881 -1.339 42.123 1.00 92.19 292 LYS A C 1
ATOM 2320 O O . LYS A 1 292 ? -25.257 -1.678 43.239 1.00 92.19 292 LYS A O 1
ATOM 2325 N N . MET A 1 293 ? -24.973 -0.090 41.667 1.00 91.06 293 MET A N 1
ATOM 2326 C CA . MET A 1 293 ? -25.499 1.022 42.463 1.00 91.06 293 MET A CA 1
ATOM 2327 C C . MET A 1 293 ? -26.941 0.765 42.928 1.00 91.06 293 MET A C 1
ATOM 2329 O O . MET A 1 293 ? -27.241 0.928 44.107 1.00 91.06 293 MET A O 1
ATOM 2333 N N . HIS A 1 294 ? -27.833 0.320 42.035 1.00 91.94 294 HIS A N 1
ATOM 2334 C CA . HIS A 1 294 ? -29.215 -0.006 42.409 1.00 91.94 294 HIS A CA 1
ATOM 2335 C C . HIS A 1 294 ? -29.294 -1.138 43.441 1.00 91.94 294 HIS A C 1
ATOM 2337 O O . HIS A 1 294 ? -30.085 -1.056 44.378 1.00 91.94 294 HIS A O 1
ATOM 2343 N N . ILE A 1 295 ? -28.470 -2.179 43.289 1.00 94.38 295 ILE A N 1
ATOM 2344 C CA . ILE A 1 295 ? -28.417 -3.301 44.233 1.00 94.38 295 ILE A CA 1
ATOM 2345 C C . ILE A 1 295 ? -27.900 -2.840 45.600 1.00 94.38 295 ILE A C 1
ATOM 2347 O O . ILE A 1 295 ? -28.458 -3.230 46.621 1.00 94.38 295 ILE A O 1
ATOM 2351 N N . GLU A 1 296 ? -26.849 -2.021 45.640 1.00 92.62 296 GLU A N 1
ATOM 2352 C CA . GLU A 1 296 ? -26.320 -1.470 46.892 1.00 92.62 296 GLU A CA 1
ATOM 2353 C C . GLU A 1 296 ? -27.348 -0.570 47.586 1.00 92.62 296 GLU A C 1
ATOM 2355 O O . GLU A 1 296 ? -27.580 -0.736 48.781 1.00 92.62 296 GLU A O 1
ATOM 2360 N N . ALA A 1 297 ? -28.047 0.294 46.844 1.00 89.44 297 ALA A N 1
ATOM 2361 C CA . ALA A 1 297 ? -29.123 1.119 47.391 1.00 89.44 297 ALA A CA 1
ATOM 2362 C C . ALA A 1 297 ? -30.272 0.275 47.974 1.00 89.44 297 ALA A C 1
ATOM 2364 O O . ALA A 1 297 ? -30.734 0.553 49.078 1.00 89.44 297 ALA A O 1
ATOM 2365 N N . ALA A 1 298 ? -30.697 -0.785 47.275 1.00 92.06 298 ALA A N 1
ATOM 2366 C CA . ALA A 1 298 ? -31.734 -1.693 47.767 1.00 92.06 298 ALA A CA 1
ATOM 2367 C C . ALA A 1 298 ? -31.302 -2.433 49.043 1.00 92.06 298 ALA A C 1
ATOM 2369 O O . ALA A 1 298 ? -32.091 -2.554 49.974 1.00 92.06 298 ALA A O 1
ATOM 2370 N N . LYS A 1 299 ? -30.039 -2.879 49.121 1.00 91.88 299 LYS A N 1
ATOM 2371 C CA . LYS A 1 299 ? -29.483 -3.506 50.332 1.00 91.88 299 LYS A CA 1
ATOM 2372 C C . LYS A 1 299 ? -29.438 -2.538 51.513 1.00 91.88 299 LYS A C 1
ATOM 2374 O O . LYS A 1 299 ? -29.787 -2.927 52.621 1.00 91.88 299 LYS A O 1
ATOM 2379 N N . MET A 1 300 ? -29.021 -1.293 51.280 1.00 90.00 300 MET A N 1
ATOM 2380 C CA . MET A 1 300 ? -29.011 -0.261 52.322 1.00 90.00 300 MET A CA 1
ATOM 2381 C C . MET A 1 300 ? -30.430 0.035 52.810 1.00 90.00 300 MET A C 1
ATOM 2383 O O . MET A 1 300 ? -30.650 0.102 54.015 1.00 90.00 300 MET A O 1
ATOM 2387 N N . LEU A 1 301 ? -31.399 0.144 51.895 1.00 92.38 301 LEU A N 1
ATOM 2388 C CA . LEU A 1 301 ? -32.802 0.349 52.250 1.00 92.38 301 LEU A CA 1
ATOM 2389 C C . LEU A 1 301 ? -33.347 -0.821 53.081 1.00 92.38 301 LEU A C 1
ATOM 2391 O O . LEU A 1 301 ? -33.910 -0.587 54.146 1.00 92.38 301 LEU A O 1
ATOM 2395 N N . GLN A 1 302 ? -33.099 -2.064 52.656 1.00 91.81 302 GLN A N 1
ATOM 2396 C CA . GLN A 1 302 ? -33.496 -3.259 53.405 1.00 91.81 302 GLN A CA 1
ATOM 2397 C C . GLN A 1 302 ? -32.903 -3.257 54.823 1.00 91.81 302 GLN A C 1
ATOM 2399 O O . GLN A 1 302 ? -33.618 -3.506 55.788 1.00 91.81 302 GLN A O 1
ATOM 2404 N N . PHE A 1 303 ? -31.622 -2.905 54.972 1.00 93.06 303 PHE A N 1
ATOM 2405 C CA . PHE A 1 303 ? -30.992 -2.776 56.287 1.00 93.06 303 PHE A CA 1
ATOM 2406 C C . PHE A 1 303 ? -31.686 -1.715 57.157 1.00 93.06 303 PHE A C 1
ATOM 2408 O O . PHE A 1 303 ? -31.954 -1.959 58.332 1.00 93.06 303 PHE A O 1
ATOM 2415 N N . THR A 1 304 ? -32.029 -0.553 56.585 1.00 93.69 304 THR A N 1
ATOM 2416 C CA . THR A 1 304 ? -32.764 0.485 57.326 1.00 93.69 304 THR A CA 1
ATOM 2417 C C . THR A 1 304 ? -34.184 0.063 57.707 1.00 93.69 304 THR A C 1
ATOM 2419 O O . THR A 1 304 ? -34.633 0.397 58.801 1.00 93.69 304 THR A O 1
ATOM 2422 N N . GLU A 1 305 ? -34.881 -0.692 56.852 1.00 92.38 305 GLU A N 1
ATOM 2423 C CA . GLU A 1 305 ? -36.207 -1.243 57.151 1.00 92.38 305 GLU A CA 1
ATOM 2424 C C . GLU A 1 305 ? -36.133 -2.259 58.302 1.00 92.38 305 GLU A C 1
ATOM 2426 O O . GLU A 1 305 ? -36.927 -2.186 59.239 1.00 92.38 305 GLU A O 1
ATOM 2431 N N . GLU A 1 306 ? -35.146 -3.159 58.286 1.00 93.44 306 GLU A N 1
ATOM 2432 C CA . GLU A 1 306 ? -34.928 -4.156 59.342 1.00 93.44 306 GLU A CA 1
ATOM 2433 C C . GLU A 1 306 ? -34.573 -3.522 60.700 1.00 93.44 306 GLU A C 1
ATOM 2435 O O . GLU A 1 306 ? -35.044 -3.985 61.741 1.00 93.44 306 GLU A O 1
ATOM 2440 N N . GLU A 1 307 ? -33.749 -2.469 60.714 1.00 92.19 307 GLU A N 1
ATOM 2441 C CA . GLU A 1 307 ? -33.455 -1.686 61.926 1.00 92.19 307 GLU A CA 1
ATOM 2442 C C . GLU A 1 307 ? -34.706 -0.954 62.442 1.00 92.19 307 GLU A C 1
ATOM 2444 O O . GLU A 1 307 ? -34.983 -0.966 63.643 1.00 92.19 307 GLU A O 1
ATOM 2449 N N . PHE A 1 308 ? -35.505 -0.362 61.546 1.00 90.94 308 PHE A N 1
ATOM 2450 C CA . PHE A 1 308 ? -36.743 0.326 61.916 1.00 90.94 308 PHE A CA 1
ATOM 2451 C C . PHE A 1 308 ? -37.767 -0.627 62.552 1.00 90.94 308 PHE A C 1
ATOM 2453 O O . PHE A 1 308 ? -38.352 -0.299 63.585 1.00 90.94 308 PHE A O 1
ATOM 2460 N N . VAL A 1 309 ? -37.951 -1.824 61.983 1.00 93.50 309 VAL A N 1
ATOM 2461 C CA . VAL A 1 309 ? -38.847 -2.852 62.544 1.00 93.50 309 VAL A CA 1
ATOM 2462 C C . VAL A 1 309 ? -38.365 -3.312 63.921 1.00 93.50 309 VAL A C 1
ATOM 2464 O O . VAL A 1 309 ? -39.162 -3.343 64.858 1.00 93.50 309 VAL A O 1
ATOM 2467 N N . ARG A 1 310 ? -37.062 -3.579 64.089 1.00 92.00 310 ARG A N 1
ATOM 2468 C CA . ARG A 1 310 ? -36.493 -3.950 65.399 1.00 92.00 310 ARG A CA 1
ATOM 2469 C C . ARG A 1 310 ? -36.717 -2.881 66.468 1.00 92.00 310 ARG A C 1
ATOM 2471 O O . ARG A 1 310 ? -37.042 -3.213 67.605 1.00 92.00 310 ARG A O 1
ATOM 2478 N N . ALA A 1 311 ? -36.579 -1.603 66.117 1.00 91.19 311 ALA A N 1
ATOM 2479 C CA . ALA A 1 311 ? -36.826 -0.507 67.051 1.00 91.19 311 ALA A CA 1
ATOM 2480 C C . ALA A 1 311 ? -38.298 -0.431 67.501 1.00 91.19 311 ALA A C 1
ATOM 2482 O O . ALA A 1 311 ? -38.565 -0.090 68.653 1.00 91.19 311 ALA A O 1
ATOM 2483 N N . LEU A 1 312 ? -39.249 -0.769 66.620 1.00 90.31 312 LEU A N 1
ATOM 2484 C CA . LEU A 1 312 ? -40.668 -0.858 66.978 1.00 90.31 312 LEU A CA 1
ATOM 2485 C C . LEU A 1 312 ? -40.952 -2.035 67.921 1.00 90.31 312 LEU A C 1
ATOM 2487 O O . LEU A 1 312 ? -41.723 -1.880 68.868 1.00 90.31 312 LEU A O 1
ATOM 2491 N N . GLU A 1 313 ? -40.315 -3.187 67.699 1.00 86.75 313 GLU A N 1
ATOM 2492 C CA . GLU A 1 313 ? -40.465 -4.373 68.555 1.00 86.75 313 GLU A CA 1
ATOM 2493 C C . GLU A 1 313 ? -39.938 -4.150 69.982 1.00 86.75 313 GLU A C 1
ATOM 2495 O O . GLU A 1 313 ? -40.489 -4.707 70.923 1.00 86.75 313 GLU A O 1
ATOM 2500 N N . TRP A 1 314 ? -38.925 -3.299 70.178 1.00 76.88 314 TRP A N 1
ATOM 2501 C CA . TRP A 1 314 ? -38.421 -2.934 71.514 1.00 76.88 314 TRP A CA 1
ATOM 2502 C C . TRP A 1 314 ? -39.363 -2.041 72.335 1.00 76.88 314 TRP A C 1
ATOM 2504 O O . TRP A 1 314 ? -39.146 -1.871 73.534 1.00 76.88 314 TRP A O 1
ATOM 2514 N N . GLY A 1 315 ? -40.377 -1.442 71.706 1.00 65.00 315 GLY A N 1
ATOM 2515 C CA . GLY A 1 315 ? -41.360 -0.581 72.369 1.00 65.00 315 GLY A CA 1
ATOM 2516 C C . GLY A 1 315 ? -42.630 -1.292 72.854 1.00 65.00 315 GLY A C 1
ATOM 2517 O O . GLY A 1 315 ? -43.488 -0.619 73.427 1.00 65.00 315 GLY A O 1
ATOM 2518 N N . SER A 1 316 ? -42.772 -2.601 72.603 1.00 50.06 316 SER A N 1
ATOM 2519 C CA . SER A 1 316 ? -43.888 -3.456 73.062 1.00 50.06 316 SER A CA 1
ATOM 2520 C C . SER A 1 316 ? -43.456 -4.382 74.195 1.00 50.06 316 SER A C 1
ATOM 2522 O O . SER A 1 316 ? -44.315 -4.669 75.058 1.00 50.06 316 SER A O 1
#

Secondary structure (DSSP, 8-state):
------------------TTHHHHHHHHHHHHHHHHHHHHHHHHHHHHHHHHHHHHHHHHHHHHHHHHHHHHHHHTTSS--HHHHHHHHHHHHHHHHTTSSSSSS------------------------------PPPPPPS-------HHHHHHHHHHHHHHHHHHHTT----------------HHHHHHHHHHHHHHHHHHHHHHHHHHHHHHHHHHHHHHHHHHHHHHHHHHHHHHHHHHHHHHHHHHHHHHHHHHHHHHHHHHHHHHHHHHHHHHHHHHHHHHHHHHHHHHHHHHHHHHHHHHHHHHHTT-

Foldseek 3Di:
DDDDDDDDDDDDDDDDDDPPVVVVVVVVVVVVVVVVVVVVVVVVVVVVVVVVVVVVVVVVVVVVVVVVVVVVVLVVPQPDPLVVVVVVVVVVPPVPPVPPPPPDDDDDDDDDDDDDDDDDDDDDDDDDDDDDDDDDDDPDDPPPDPPPPVVVVVVVVVVVVVVVVVVVVPPPPPPDPPDPPPPPDDPVVVVVVVVVVVVVVVVVVVVVVVVVVVVVVVVVVVVVVVVVVVVVVVVVVVVVVVVVVVVVVVVVVVVVVVVVVVVVVVVVVVVVVVSVVVSVVVVVVNVVSVVVVVVVVVVVVVVVVVVVVVVVVVVD

pLDDT: mean 74.5, std 22.12, range [32.81, 98.0]

Organism: Biomphalaria glabrata (NCBI:txid6526)

Sequence (316 aa):
MADNARNSTKSRSKSQVSSSSVAQKAGNDSKHSDILSREEEYKRLNAELEAKTALLVKEAETVMKEQENVLAKSHLLDNINAEEFFQELEEGYSDKSQRSVRQQENGSRVSSKTNINSRPTSGKRSTSSSSSKKRKPQPPSADDVAVPEDTFLTKLHQEFSELSSRLADEDDVERDEDDADDTILPQGAEDDLKLMSQRLKDVEEERNRLLRTNTAQQQQIEKHKKMSEEVKGKSDSLETQLSALKKDAHDTDKKRLEQLLSENKKLEKQKNELMSGFKKQMKLIDVLKRQKMHIEAAKMLQFTEEEFVRALEWGS

Radius of gyration: 71.41 Å; chains: 1; bounding box: 111×60×229 Å